Protein AF-A0A941P2V5-F1 (afdb_monomer)

Solvent-accessible surface area (backbone atoms only — not comparable to full-atom values): 13014 Å² total; per-residue (Å²): 127,56,71,66,60,20,50,53,47,37,50,53,50,51,51,52,55,46,49,52,50,48,47,62,68,45,54,86,71,61,86,73,78,60,46,98,87,42,24,61,78,59,68,39,83,94,70,78,41,72,53,67,77,70,83,77,58,67,70,58,53,50,52,56,51,50,50,52,54,49,52,57,50,46,44,49,37,31,53,70,50,35,78,42,46,32,74,67,62,56,48,76,69,55,52,49,51,52,52,49,51,56,48,46,64,70,45,44,66,58,51,58,54,54,73,72,46,57,59,76,58,43,74,69,33,68,67,54,46,55,53,49,52,51,53,37,57,79,73,42,18,89,52,19,32,88,81,31,65,22,27,77,93,79,69,31,64,45,74,74,68,91,74,50,97,75,47,78,51,64,65,42,44,49,46,43,69,76,74,49,82,85,88,80,83,78,85,55,52,89,80,48,37,72,70,41,49,53,13,34,52,23,25,57,28,52,74,74,70,44,90,58,52,68,70,39,18,61,62,15,70,80,112

Mean predicted aligned error: 7.89 Å

Sequence (223 aa):
MSNFWSMWVMVLIVFNLGISFFLFLWGPRAKVPVLADGTTGHVWAHGVLREGLRRLPTWWIVISFLMFVGAFGYLVLYPGFGNSPGRLGWTSHQELADDTAANDVRLNAAMQRFAQMPIETLAADREALAMGKVLFGDNCAACHGSAAHGNQLLGAPNLTDNDWLYGGDGQQILTTILDGRHGVMPAWGPAFGEPGVENLANYVLSLSGAPHDATKAIAGKAL

pLDDT: mean 94.27, std 3.41, range [83.75, 98.19]

Structure (mmCIF, N/CA/C/O backbone):
data_AF-A0A941P2V5-F1
#
_entry.id   AF-A0A941P2V5-F1
#
loop_
_atom_site.group_PDB
_atom_site.id
_atom_site.type_symbol
_atom_site.label_atom_id
_atom_site.label_alt_id
_atom_site.label_comp_id
_atom_site.label_asym_id
_atom_site.label_entity_id
_atom_site.label_seq_id
_atom_site.pdbx_PDB_ins_code
_atom_site.Cartn_x
_atom_site.Cartn_y
_atom_site.Cartn_z
_atom_site.occupancy
_atom_site.B_iso_or_equiv
_atom_site.auth_seq_id
_atom_site.auth_comp_id
_atom_site.auth_asym_id
_atom_site.auth_atom_id
_atom_site.pdbx_PDB_model_num
ATOM 1 N N . MET A 1 1 ? 4.126 17.677 -20.371 1.00 85.81 1 MET A N 1
ATOM 2 C CA . MET A 1 1 ? 5.377 18.413 -20.059 1.00 85.81 1 MET A CA 1
ATOM 3 C C . MET A 1 1 ? 5.630 19.459 -21.154 1.00 85.81 1 MET A C 1
ATOM 5 O O . MET A 1 1 ? 5.053 19.329 -22.226 1.00 85.81 1 MET A O 1
ATOM 9 N N . SER A 1 2 ? 6.394 20.532 -20.911 1.00 96.31 2 SER A N 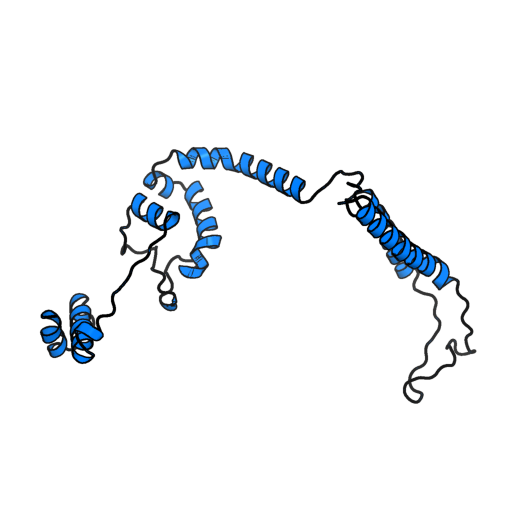1
ATOM 10 C CA . SER A 1 2 ? 6.626 21.558 -21.950 1.00 96.31 2 SER A CA 1
ATOM 11 C C . SER A 1 2 ? 7.525 21.038 -23.082 1.00 96.31 2 SER A C 1
ATOM 13 O O . SER A 1 2 ? 8.300 20.100 -22.886 1.00 96.31 2 SER A O 1
ATOM 15 N N . ASN A 1 3 ? 7.456 21.663 -24.263 1.00 95.81 3 ASN A N 1
ATOM 16 C CA . ASN A 1 3 ? 8.276 21.273 -25.419 1.00 95.81 3 ASN A CA 1
ATOM 17 C C . ASN A 1 3 ? 9.779 21.340 -25.119 1.00 95.81 3 ASN A C 1
ATOM 19 O O . ASN A 1 3 ? 10.523 20.452 -25.529 1.00 95.81 3 ASN A O 1
ATOM 23 N N . PHE A 1 4 ? 10.209 22.348 -24.354 1.00 97.06 4 PHE A N 1
ATOM 24 C CA . PHE A 1 4 ? 11.596 22.476 -23.910 1.00 97.06 4 PHE A CA 1
ATOM 25 C C . PHE A 1 4 ? 12.046 21.250 -23.107 1.00 97.06 4 PHE A C 1
ATOM 27 O O . PHE A 1 4 ? 13.022 20.599 -23.472 1.00 97.06 4 PHE A O 1
ATOM 34 N N . TRP A 1 5 ? 11.302 20.891 -22.058 1.00 97.25 5 TRP A N 1
ATOM 35 C CA . TRP A 1 5 ? 11.654 19.764 -21.192 1.00 97.25 5 TRP A CA 1
ATOM 36 C C . TRP A 1 5 ? 11.565 18.418 -21.920 1.00 97.25 5 TRP A C 1
ATOM 38 O O . TRP A 1 5 ? 12.406 17.550 -21.704 1.00 97.25 5 TRP A O 1
ATOM 48 N N . SER A 1 6 ? 10.615 18.269 -22.850 1.00 96.31 6 SER A N 1
ATOM 49 C CA . SER A 1 6 ? 10.545 17.094 -23.724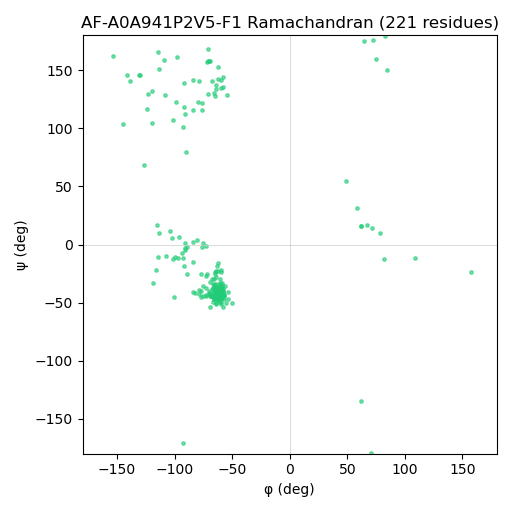 1.00 96.31 6 SER A CA 1
ATOM 50 C C . SER A 1 6 ? 11.803 16.940 -24.567 1.00 96.31 6 SER A C 1
ATOM 52 O O . SER A 1 6 ? 12.404 15.868 -24.586 1.00 96.31 6 SER A O 1
ATOM 54 N N . MET A 1 7 ? 12.210 18.008 -25.252 1.00 96.94 7 MET A N 1
ATOM 55 C CA . MET A 1 7 ? 13.398 17.996 -26.099 1.00 96.94 7 MET A CA 1
ATOM 56 C C . MET A 1 7 ? 14.665 17.760 -25.273 1.00 96.94 7 MET A C 1
ATOM 58 O O . MET A 1 7 ? 15.508 16.963 -25.672 1.00 96.94 7 MET A O 1
ATOM 62 N N . TRP A 1 8 ? 14.772 18.389 -24.101 1.00 97.31 8 TRP A N 1
ATOM 63 C CA . TRP A 1 8 ? 15.881 18.190 -23.168 1.00 97.31 8 TRP A CA 1
ATOM 64 C C . TRP A 1 8 ? 16.061 16.712 -22.791 1.00 97.31 8 TRP A C 1
ATOM 66 O O . TRP A 1 8 ? 17.150 16.162 -22.946 1.00 97.31 8 TRP A O 1
ATOM 76 N N . VAL A 1 9 ? 14.981 16.040 -22.377 1.00 96.81 9 VAL A N 1
ATOM 77 C CA . VAL A 1 9 ? 15.005 14.607 -22.036 1.00 96.81 9 VAL A CA 1
ATOM 78 C C . VAL A 1 9 ? 15.385 13.754 -23.247 1.00 96.81 9 VAL A C 1
ATOM 80 O O . VAL A 1 9 ? 16.243 12.879 -23.136 1.00 96.81 9 VAL A O 1
ATOM 83 N N . MET A 1 10 ? 14.796 14.029 -24.414 1.00 96.50 10 MET A N 1
ATOM 84 C CA . MET A 1 10 ? 15.111 13.305 -25.650 1.00 96.50 10 MET A CA 1
ATOM 85 C C . MET A 1 10 ? 16.599 13.414 -26.008 1.00 96.50 10 MET A C 1
ATOM 87 O O . MET A 1 10 ? 17.220 12.402 -26.331 1.00 96.50 10 MET A O 1
ATOM 91 N N . VAL A 1 11 ? 17.191 14.610 -25.903 1.00 97.50 11 VAL A N 1
ATOM 92 C CA . VAL A 1 11 ? 18.623 14.829 -26.165 1.00 97.50 11 VAL A CA 1
ATOM 93 C C . VAL A 1 11 ? 19.489 14.029 -25.197 1.00 97.50 11 VAL A C 1
ATOM 95 O O . VAL A 1 11 ? 20.412 13.353 -25.645 1.00 97.50 11 VAL A O 1
ATOM 98 N N . LEU A 1 12 ? 19.187 14.053 -23.895 1.00 97.12 12 LEU A N 1
ATOM 99 C CA . LEU A 1 12 ? 19.959 13.299 -22.903 1.00 97.12 12 LEU A CA 1
ATOM 100 C C . LEU A 1 12 ? 19.900 11.788 -23.151 1.00 97.12 12 LEU A C 1
ATOM 102 O O . LEU A 1 12 ? 20.931 11.119 -23.073 1.00 97.12 12 LEU A O 1
ATOM 106 N N . ILE A 1 13 ? 18.723 11.259 -23.499 1.00 96.25 13 ILE A N 1
ATOM 107 C CA . ILE A 1 13 ? 18.550 9.839 -23.823 1.00 96.25 13 ILE A CA 1
ATOM 108 C C . ILE A 1 13 ? 19.350 9.474 -25.073 1.00 96.25 13 ILE A C 1
ATOM 110 O O . ILE A 1 13 ? 20.121 8.518 -25.034 1.00 96.25 13 ILE A O 1
ATOM 114 N N . VAL A 1 14 ? 19.212 10.232 -26.168 1.00 95.69 14 VAL A N 1
ATOM 115 C CA . VAL A 1 14 ? 19.944 9.957 -27.417 1.00 95.69 14 VAL A CA 1
ATOM 116 C C . VAL A 1 14 ? 21.448 10.059 -27.200 1.00 95.69 14 VAL A C 1
ATOM 118 O O . VAL A 1 14 ? 22.187 9.199 -27.669 1.00 95.69 14 VAL A O 1
ATOM 121 N N . PHE A 1 15 ? 21.910 11.078 -26.476 1.00 96.94 15 PHE A N 1
ATOM 122 C CA . PHE A 1 15 ? 23.328 11.269 -26.200 1.00 96.94 15 PHE A CA 1
ATOM 123 C C . PHE A 1 15 ? 23.893 10.120 -25.362 1.00 96.94 15 PHE A C 1
ATOM 125 O O . PHE A 1 15 ? 24.884 9.509 -25.753 1.00 96.94 15 PHE A O 1
ATOM 132 N N . ASN A 1 16 ? 23.251 9.780 -24.242 1.00 96.81 16 ASN A N 1
ATOM 133 C CA . ASN A 1 16 ? 23.749 8.743 -23.344 1.00 96.81 16 ASN A CA 1
ATOM 134 C C . ASN A 1 16 ? 23.646 7.348 -23.974 1.00 96.81 16 ASN A C 1
ATOM 136 O O . ASN A 1 16 ? 24.656 6.664 -24.119 1.00 96.81 16 ASN A O 1
ATOM 140 N N . LEU A 1 17 ? 22.453 6.960 -24.431 1.00 95.69 17 LEU A N 1
ATOM 141 C CA . LEU A 1 17 ? 22.221 5.647 -25.028 1.00 95.69 17 LEU A CA 1
ATOM 142 C C . LEU A 1 17 ? 22.995 5.487 -26.341 1.00 95.69 17 LEU A C 1
ATOM 144 O O . LEU A 1 17 ? 23.540 4.418 -26.609 1.00 95.69 17 LEU A O 1
ATOM 148 N N . GLY A 1 18 ? 23.093 6.557 -27.132 1.00 95.44 18 GLY A N 1
ATOM 149 C CA . GLY A 1 18 ? 23.863 6.591 -28.370 1.00 95.44 18 GLY A CA 1
ATOM 150 C C . GLY A 1 18 ? 25.362 6.434 -28.134 1.00 95.44 18 GLY A C 1
ATOM 151 O O . GLY A 1 18 ? 25.982 5.602 -28.792 1.00 95.44 18 GLY A O 1
ATOM 152 N N . ILE A 1 19 ? 25.948 7.160 -27.172 1.00 96.12 19 ILE A N 1
ATOM 153 C CA . ILE A 1 19 ? 27.368 7.001 -26.819 1.00 96.12 19 ILE A CA 1
ATOM 154 C C . ILE A 1 19 ? 27.629 5.612 -26.247 1.00 96.12 19 ILE A C 1
ATOM 156 O O . ILE A 1 19 ? 28.577 4.961 -26.673 1.00 96.12 19 ILE A O 1
ATOM 160 N N . SER A 1 20 ? 26.797 5.121 -25.330 1.00 96.44 20 SER A N 1
ATOM 161 C CA . SER A 1 20 ? 26.962 3.781 -24.762 1.00 96.44 20 SER A CA 1
ATOM 162 C C . SER A 1 20 ? 26.871 2.694 -25.832 1.00 96.44 20 SER A C 1
ATOM 164 O O . SER A 1 20 ? 27.702 1.787 -25.849 1.00 96.44 20 SER A O 1
ATOM 166 N N . PHE A 1 21 ? 25.919 2.799 -26.762 1.00 96.69 21 PHE A N 1
ATOM 167 C CA . PHE A 1 21 ? 25.797 1.860 -27.874 1.00 96.69 21 PHE A CA 1
ATOM 168 C C . PHE A 1 21 ? 26.982 1.970 -28.843 1.00 96.69 21 PHE A C 1
ATOM 170 O O . PHE A 1 21 ? 27.542 0.956 -29.257 1.00 96.69 21 PHE A O 1
ATOM 177 N N . PHE A 1 22 ? 27.432 3.189 -29.148 1.00 95.88 22 PHE A N 1
ATOM 178 C CA . PHE A 1 22 ? 28.627 3.423 -29.953 1.00 95.88 22 PHE A CA 1
ATOM 179 C C . PHE A 1 22 ? 29.878 2.809 -29.311 1.00 95.88 22 PHE A C 1
ATOM 181 O O . PHE A 1 22 ? 30.600 2.066 -29.974 1.00 95.88 22 PHE A O 1
ATOM 188 N N . LEU A 1 23 ? 30.115 3.057 -28.020 1.00 94.88 23 LEU A N 1
ATOM 189 C CA . LEU A 1 23 ? 31.235 2.488 -27.268 1.00 94.88 23 LEU A CA 1
ATOM 190 C C . LEU A 1 23 ? 31.139 0.965 -27.181 1.00 94.88 23 LEU A C 1
ATOM 192 O O . LEU A 1 23 ? 32.159 0.292 -27.285 1.00 94.88 23 LEU A O 1
ATOM 196 N N . PHE A 1 24 ? 29.936 0.408 -27.054 1.00 95.56 24 PHE A N 1
ATOM 197 C CA . PHE A 1 24 ? 29.721 -1.036 -27.097 1.00 95.56 24 PHE A CA 1
ATOM 198 C C . PHE A 1 24 ? 30.099 -1.637 -28.461 1.00 95.56 24 PHE A C 1
ATOM 200 O O . PHE A 1 24 ? 30.739 -2.686 -28.517 1.00 95.56 24 PHE A O 1
ATOM 207 N N . LEU A 1 25 ? 29.767 -0.967 -29.569 1.00 94.19 25 LEU A N 1
ATOM 208 C CA . LEU A 1 25 ? 30.159 -1.412 -30.910 1.00 94.19 25 LEU A CA 1
ATOM 209 C C . LEU A 1 25 ? 31.658 -1.203 -31.180 1.00 94.19 25 LEU A C 1
ATOM 211 O O . LEU A 1 25 ? 32.292 -2.032 -31.840 1.00 94.19 25 LEU A O 1
ATOM 215 N N . TRP A 1 26 ? 32.237 -0.108 -30.692 1.00 94.31 26 TRP A N 1
ATOM 216 C CA . TRP A 1 26 ? 33.637 0.241 -30.924 1.00 94.31 26 TRP A CA 1
ATOM 217 C C . TRP A 1 26 ? 34.599 -0.540 -30.026 1.00 94.31 26 TRP A C 1
ATOM 219 O O . TRP A 1 26 ? 35.631 -1.013 -30.496 1.00 94.31 26 TRP A O 1
ATOM 229 N N . GLY A 1 27 ? 34.273 -0.696 -28.743 1.00 90.50 27 GLY A N 1
ATOM 230 C CA . GLY A 1 27 ? 35.143 -1.249 -27.702 1.00 90.50 27 GLY A CA 1
ATOM 231 C C . GLY A 1 27 ? 35.799 -2.580 -28.082 1.00 90.50 27 GLY A C 1
ATOM 232 O O . GLY A 1 27 ? 37.025 -2.663 -28.051 1.00 90.50 27 GLY A O 1
ATOM 233 N N . PRO A 1 28 ? 35.046 -3.592 -28.555 1.00 88.25 28 PRO A N 1
ATOM 234 C CA . PRO A 1 28 ? 35.613 -4.871 -28.991 1.00 88.25 28 PRO A CA 1
ATOM 235 C C . PRO A 1 28 ? 36.577 -4.782 -30.187 1.00 88.25 28 PRO A C 1
ATOM 237 O O . PRO A 1 28 ? 37.289 -5.743 -30.472 1.00 88.25 28 PRO A O 1
ATOM 240 N N . ARG A 1 29 ? 36.581 -3.660 -30.919 1.00 87.81 29 ARG A N 1
ATOM 241 C CA . ARG A 1 29 ? 37.447 -3.403 -32.081 1.00 87.81 29 ARG A CA 1
ATOM 242 C C . ARG A 1 29 ? 38.692 -2.589 -31.725 1.00 87.81 29 ARG A C 1
ATOM 244 O O . ARG A 1 29 ? 39.595 -2.484 -32.557 1.00 87.81 29 ARG A O 1
ATOM 251 N N . ALA A 1 30 ? 38.753 -2.014 -30.524 1.00 87.88 30 ALA A N 1
ATOM 252 C CA . ALA A 1 30 ? 39.903 -1.246 -30.074 1.00 87.88 30 ALA A CA 1
ATOM 253 C C . ALA A 1 30 ? 41.130 -2.159 -29.921 1.00 87.88 30 ALA A C 1
ATOM 255 O O . ALA A 1 30 ? 41.070 -3.222 -29.302 1.00 87.88 30 ALA A O 1
ATOM 256 N N . LYS A 1 31 ? 42.258 -1.744 -30.503 1.00 85.19 31 LYS A N 1
ATOM 257 C CA . LYS A 1 31 ? 43.531 -2.463 -30.395 1.00 85.19 31 LYS A CA 1
ATOM 258 C C . LYS A 1 31 ? 44.309 -1.908 -29.210 1.00 85.19 31 LYS A C 1
ATOM 260 O O . LYS A 1 31 ? 44.676 -0.737 -29.222 1.00 85.19 31 LYS A O 1
ATOM 265 N N . VAL A 1 32 ? 44.578 -2.754 -28.222 1.00 85.38 32 VAL A N 1
ATOM 266 C CA . VAL A 1 32 ? 45.401 -2.410 -27.058 1.00 85.38 32 VAL A CA 1
ATOM 267 C C . VAL A 1 32 ? 46.740 -3.148 -27.181 1.00 85.38 32 VAL A C 1
ATOM 269 O O . VAL A 1 32 ? 46.728 -4.355 -27.438 1.00 85.38 32 VAL A O 1
ATOM 272 N N . PRO A 1 33 ? 47.889 -2.458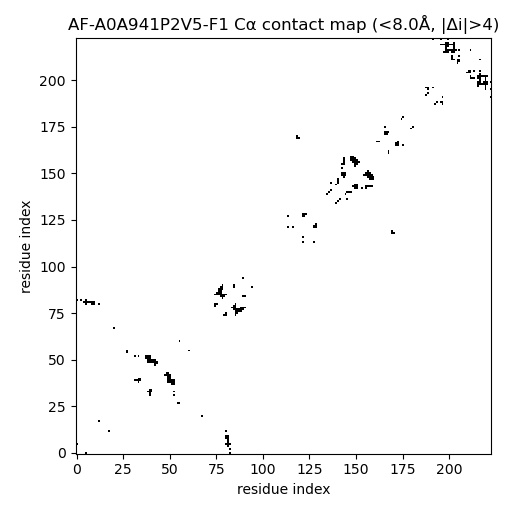 -27.056 1.00 87.31 33 PRO A N 1
ATOM 273 C CA . PRO A 1 33 ? 49.199 -3.103 -27.040 1.00 87.31 33 PRO A CA 1
ATOM 274 C C . PRO A 1 33 ? 49.309 -4.105 -25.884 1.00 87.31 33 PRO A C 1
ATOM 276 O O . PRO A 1 33 ? 48.927 -3.796 -24.757 1.00 87.31 33 PRO A O 1
ATOM 279 N N . VAL A 1 34 ? 49.843 -5.296 -26.160 1.00 88.75 34 VAL A N 1
ATOM 280 C CA . VAL A 1 34 ? 50.050 -6.359 -25.165 1.00 88.75 34 VAL A CA 1
ATOM 281 C C . VAL A 1 34 ? 51.472 -6.893 -25.239 1.00 88.75 34 VAL A C 1
ATOM 283 O O . VAL A 1 34 ? 52.064 -6.962 -26.318 1.00 88.75 34 VAL A O 1
ATOM 286 N N . LEU A 1 35 ? 52.014 -7.278 -24.088 1.00 87.12 35 LEU A N 1
ATOM 287 C CA . LEU A 1 35 ? 53.273 -8.006 -23.987 1.00 87.12 35 LEU A CA 1
ATOM 288 C C . LEU A 1 35 ? 53.110 -9.452 -24.483 1.00 87.12 35 LEU A C 1
ATOM 290 O O . LEU A 1 35 ? 51.998 -9.953 -24.660 1.00 87.12 35 LEU A O 1
ATOM 294 N N . ALA A 1 36 ? 54.233 -10.151 -24.668 1.00 84.94 36 ALA A N 1
ATOM 295 C CA . ALA A 1 36 ? 54.251 -11.550 -25.108 1.00 84.94 36 ALA A CA 1
ATOM 296 C C . ALA A 1 36 ? 53.512 -12.510 -24.149 1.00 84.94 36 ALA A C 1
ATOM 298 O O . ALA A 1 36 ? 53.068 -13.572 -24.575 1.00 84.94 36 ALA A O 1
ATOM 299 N N . ASP A 1 37 ? 53.347 -12.127 -22.877 1.00 85.44 37 ASP A N 1
ATOM 300 C CA . ASP A 1 37 ? 52.580 -12.871 -21.869 1.00 85.44 37 ASP A CA 1
ATOM 301 C C . ASP A 1 37 ? 51.062 -12.581 -21.907 1.00 85.44 37 ASP A C 1
ATOM 303 O O . ASP A 1 37 ? 50.306 -13.118 -21.097 1.00 85.44 37 ASP A O 1
ATOM 307 N N . GLY A 1 38 ? 50.599 -11.747 -22.847 1.00 83.94 38 GLY A N 1
ATOM 308 C CA . GLY A 1 38 ? 49.190 -11.382 -23.013 1.00 83.94 38 GLY A CA 1
ATOM 309 C C . GLY A 1 38 ? 48.680 -10.330 -22.022 1.00 83.94 38 GLY A C 1
ATOM 310 O O . GLY A 1 38 ? 47.469 -10.091 -21.960 1.00 83.94 38 GLY A O 1
ATOM 311 N N . THR A 1 39 ? 49.572 -9.704 -21.248 1.00 89.88 39 THR A N 1
ATOM 312 C CA . THR A 1 39 ? 49.232 -8.628 -20.307 1.00 89.88 39 THR A CA 1
ATOM 313 C C . THR A 1 39 ? 49.493 -7.241 -20.890 1.00 89.88 39 THR A C 1
ATOM 315 O O . THR A 1 39 ? 50.236 -7.078 -21.858 1.00 89.88 39 THR A O 1
ATOM 318 N N . THR A 1 40 ? 48.884 -6.216 -20.293 1.00 87.06 40 THR A N 1
ATOM 319 C CA . THR A 1 40 ? 49.052 -4.805 -20.693 1.00 87.06 40 THR A CA 1
ATOM 320 C C . THR A 1 40 ? 50.381 -4.187 -20.232 1.00 87.06 40 THR A C 1
ATOM 322 O O . THR A 1 40 ? 50.660 -3.032 -20.537 1.00 87.06 40 THR A O 1
ATOM 325 N N . GLY A 1 41 ? 51.216 -4.935 -19.498 1.00 84.94 41 GLY A N 1
ATOM 326 C CA . GLY A 1 41 ? 52.538 -4.506 -19.024 1.00 84.94 41 GLY A CA 1
ATOM 327 C C . GLY A 1 41 ? 52.550 -3.654 -17.754 1.00 84.94 41 GLY A C 1
ATOM 328 O O . GLY A 1 41 ? 53.602 -3.512 -17.132 1.00 84.94 41 GLY A O 1
ATOM 329 N N . HIS A 1 42 ? 51.397 -3.152 -17.312 1.00 88.00 42 HIS A N 1
ATOM 330 C CA . HIS A 1 42 ? 51.267 -2.522 -16.003 1.00 88.00 42 HIS A CA 1
ATOM 331 C C . HIS A 1 42 ? 51.158 -3.568 -14.896 1.00 88.00 42 HIS A C 1
ATOM 333 O O . HIS A 1 42 ? 50.489 -4.596 -15.042 1.00 88.00 42 HIS A O 1
ATOM 339 N N . VAL A 1 43 ? 51.807 -3.281 -13.769 1.00 90.56 43 VAL A N 1
ATOM 340 C CA . VAL A 1 43 ? 51.768 -4.131 -12.584 1.00 90.56 43 VAL A CA 1
ATOM 341 C C . VAL A 1 43 ? 51.270 -3.311 -11.406 1.00 90.56 43 VAL A C 1
ATOM 343 O O . VAL A 1 43 ? 51.768 -2.219 -11.137 1.00 90.56 43 VAL A O 1
ATOM 346 N N . TRP A 1 44 ? 50.278 -3.849 -10.712 1.00 89.50 44 TRP A N 1
ATOM 347 C CA . TRP A 1 44 ? 49.577 -3.187 -9.619 1.00 89.50 44 TRP A CA 1
ATOM 348 C C . TRP A 1 44 ? 49.838 -3.923 -8.301 1.00 89.50 44 TRP A C 1
ATOM 350 O O . TRP A 1 44 ? 50.334 -5.053 -8.295 1.00 89.50 44 TRP A O 1
ATOM 360 N N . ALA A 1 45 ? 49.513 -3.277 -7.175 1.00 87.88 45 ALA A N 1
ATOM 361 C CA . ALA A 1 45 ? 49.606 -3.864 -5.834 1.00 87.88 45 ALA A CA 1
ATOM 362 C C . ALA A 1 45 ? 50.966 -4.545 -5.551 1.00 87.88 45 ALA A C 1
ATOM 364 O O . ALA A 1 45 ? 51.031 -5.718 -5.199 1.00 87.88 45 ALA A O 1
ATOM 365 N N . HIS A 1 46 ? 52.067 -3.804 -5.721 1.00 88.56 46 HIS A N 1
ATOM 366 C CA . HIS A 1 46 ? 53.433 -4.273 -5.427 1.00 88.56 46 HIS A CA 1
ATOM 367 C C . HIS A 1 46 ? 53.873 -5.531 -6.191 1.00 88.56 46 HIS A C 1
ATOM 369 O O . HIS A 1 46 ? 54.666 -6.318 -5.683 1.00 88.56 46 HIS A O 1
ATOM 375 N N . GLY A 1 47 ? 53.385 -5.740 -7.414 1.00 83.75 47 GLY A N 1
ATOM 376 C CA . GLY A 1 47 ? 53.868 -6.841 -8.250 1.00 83.75 47 GLY A CA 1
ATOM 377 C C . GLY A 1 47 ? 52.884 -7.994 -8.434 1.00 83.75 47 GLY A C 1
ATOM 378 O O . GLY A 1 47 ? 53.123 -8.849 -9.284 1.00 83.75 47 GLY A O 1
ATOM 379 N N . VAL A 1 48 ? 51.800 -8.034 -7.652 1.00 86.44 48 VAL A N 1
ATOM 380 C CA . VAL A 1 48 ? 50.946 -9.232 -7.527 1.00 86.44 48 VAL A CA 1
ATOM 381 C C . VAL A 1 48 ? 49.776 -9.272 -8.510 1.00 86.44 48 VAL A C 1
ATOM 383 O O . VAL A 1 48 ? 49.233 -10.344 -8.759 1.00 86.44 48 VAL A O 1
ATOM 386 N N . LEU A 1 49 ? 49.394 -8.132 -9.092 1.00 90.31 49 LEU A N 1
ATOM 387 C CA . LEU A 1 49 ? 48.280 -8.044 -10.037 1.00 90.31 49 LEU A CA 1
ATOM 388 C C . LEU A 1 49 ? 48.749 -7.535 -11.398 1.00 90.31 49 LEU A C 1
ATOM 390 O O . LEU A 1 49 ? 49.429 -6.513 -11.497 1.00 90.31 49 LEU A O 1
ATOM 394 N N . ARG A 1 50 ? 48.327 -8.234 -12.451 1.00 89.25 50 ARG A N 1
ATOM 395 C CA . ARG A 1 50 ? 48.495 -7.848 -13.856 1.00 89.25 50 ARG A CA 1
ATOM 396 C C . ARG A 1 50 ? 47.158 -7.972 -14.566 1.00 89.25 50 ARG A C 1
ATOM 398 O O . ARG A 1 50 ? 46.379 -8.873 -14.261 1.00 89.25 50 ARG A O 1
ATOM 405 N N . GLU A 1 51 ? 46.914 -7.095 -15.528 1.00 90.00 51 GLU A N 1
ATOM 406 C CA . GLU A 1 51 ? 45.694 -7.129 -16.329 1.00 90.00 51 GLU A CA 1
ATOM 407 C C . GLU A 1 51 ? 45.962 -7.810 -17.673 1.00 90.00 51 GLU A C 1
ATOM 409 O O . GLU A 1 51 ? 46.851 -7.413 -18.431 1.00 90.00 51 GLU A O 1
ATOM 414 N N . GLY A 1 52 ? 45.210 -8.876 -17.947 1.00 88.69 52 GLY A N 1
ATOM 415 C CA . GLY A 1 52 ? 45.269 -9.605 -19.209 1.00 88.69 52 GLY A CA 1
ATOM 416 C C . GLY A 1 52 ? 44.250 -9.070 -20.206 1.00 88.69 52 GLY A C 1
ATOM 417 O O . GLY A 1 52 ? 43.094 -8.847 -19.850 1.00 88.69 52 GLY A O 1
ATOM 418 N N . LEU A 1 53 ? 44.640 -8.943 -21.474 1.00 86.88 53 LEU A N 1
ATOM 419 C CA . LEU A 1 53 ? 43.710 -8.559 -22.533 1.00 86.88 53 LEU A CA 1
ATOM 420 C C . LEU A 1 53 ? 43.119 -9.812 -23.185 1.00 86.88 53 LEU A C 1
ATOM 422 O O . LEU A 1 53 ? 43.746 -10.460 -24.025 1.00 86.88 53 LEU A O 1
ATOM 426 N N . ARG A 1 54 ? 41.888 -10.161 -22.808 1.00 85.75 54 ARG A N 1
ATOM 427 C CA . ARG A 1 54 ? 41.138 -11.265 -23.424 1.00 85.75 54 ARG A CA 1
ATOM 428 C C . ARG A 1 54 ? 39.924 -10.740 -24.172 1.00 85.75 54 ARG A C 1
ATOM 430 O O . ARG A 1 54 ? 39.340 -9.724 -23.810 1.00 85.75 54 ARG A O 1
ATOM 437 N N . ARG A 1 55 ? 39.526 -11.462 -25.223 1.00 86.88 55 ARG A N 1
ATOM 438 C CA . ARG A 1 55 ? 38.262 -11.181 -25.910 1.00 86.88 55 ARG A CA 1
ATOM 439 C C . ARG A 1 55 ? 37.106 -11.437 -24.950 1.00 86.88 55 ARG A C 1
ATOM 441 O O . ARG A 1 55 ? 37.102 -12.444 -24.243 1.00 86.88 55 ARG A O 1
ATOM 448 N N . LEU A 1 56 ? 36.131 -10.535 -24.966 1.00 90.69 56 LEU A N 1
ATOM 449 C CA . LEU A 1 56 ? 34.894 -10.706 -24.215 1.00 90.69 56 LEU A CA 1
ATOM 450 C C . LEU A 1 56 ? 34.178 -11.986 -24.678 1.00 90.69 56 LEU A C 1
ATOM 452 O O . LEU A 1 56 ? 34.173 -12.276 -25.881 1.00 90.69 56 LEU A O 1
ATOM 456 N N . PRO A 1 57 ? 33.561 -12.746 -23.759 1.00 95.25 57 PRO A N 1
ATOM 457 C CA . PRO A 1 57 ? 32.774 -13.910 -24.133 1.00 95.25 57 PRO A CA 1
ATOM 458 C C . PRO A 1 57 ? 31.645 -13.537 -25.102 1.00 95.25 57 PRO A C 1
ATOM 460 O O . PRO A 1 57 ? 30.919 -12.568 -24.879 1.00 95.25 57 PRO A O 1
ATOM 463 N N . THR A 1 58 ? 31.455 -14.326 -26.161 1.00 93.56 58 THR A N 1
ATOM 464 C CA . THR A 1 58 ? 30.438 -14.044 -27.189 1.00 93.56 58 THR A CA 1
ATOM 465 C C . THR A 1 58 ? 29.029 -13.970 -26.608 1.00 93.56 58 THR A C 1
ATOM 467 O O . THR A 1 58 ? 28.263 -13.091 -26.990 1.00 93.56 58 THR A O 1
ATOM 470 N N . TRP A 1 59 ? 28.697 -14.837 -25.646 1.00 96.56 59 TRP A N 1
ATOM 471 C CA . TRP A 1 59 ? 27.395 -14.817 -24.974 1.00 96.56 59 TRP A CA 1
ATOM 472 C C . TRP A 1 59 ? 27.135 -13.483 -24.260 1.00 96.56 59 TRP A C 1
ATOM 474 O O . TRP A 1 59 ? 26.020 -12.973 -24.312 1.00 96.56 59 TRP A O 1
ATOM 484 N N . TRP A 1 60 ? 28.169 -12.886 -23.655 1.00 95.81 60 TRP A N 1
ATOM 485 C CA . TRP A 1 60 ? 28.061 -11.610 -22.952 1.00 95.81 60 TRP A CA 1
ATOM 486 C C . TRP A 1 60 ? 27.762 -10.481 -23.940 1.00 95.81 60 TRP A C 1
ATOM 488 O O . TRP A 1 60 ? 26.822 -9.722 -23.737 1.00 95.81 60 TRP A O 1
ATOM 498 N N . ILE A 1 61 ? 28.477 -10.441 -25.072 1.00 94.94 61 ILE A N 1
ATOM 499 C CA . ILE A 1 61 ? 28.230 -9.465 -26.147 1.00 94.94 61 ILE A CA 1
ATOM 500 C C . ILE A 1 61 ? 26.803 -9.608 -26.692 1.00 94.94 61 ILE A C 1
ATOM 502 O O . ILE A 1 61 ? 26.115 -8.608 -26.883 1.00 94.94 61 ILE A O 1
ATOM 506 N N . VAL A 1 62 ? 26.342 -10.837 -26.935 1.00 96.19 62 VAL A N 1
ATOM 507 C CA . VAL A 1 62 ? 24.991 -11.084 -27.458 1.00 96.19 62 VAL A CA 1
ATOM 508 C C . VAL A 1 62 ? 23.926 -10.587 -26.480 1.00 96.19 62 VAL A C 1
ATOM 510 O O . VAL A 1 62 ? 23.032 -9.856 -26.897 1.00 96.19 62 VAL A O 1
ATOM 513 N N . ILE A 1 63 ? 24.034 -10.917 -25.189 1.00 97.62 63 ILE A N 1
ATOM 514 C CA . ILE A 1 63 ? 23.075 -10.448 -24.178 1.00 97.62 63 ILE A CA 1
ATOM 515 C C . ILE A 1 63 ? 23.100 -8.921 -24.077 1.00 97.62 63 ILE A C 1
ATOM 517 O O . ILE A 1 63 ? 22.043 -8.297 -24.135 1.00 97.62 63 ILE A O 1
ATOM 521 N N . SER A 1 64 ? 24.282 -8.301 -23.997 1.00 96.25 64 SER A N 1
ATOM 522 C CA . SER A 1 64 ? 24.400 -6.840 -23.954 1.00 96.25 64 SER A CA 1
ATOM 523 C C . SER A 1 64 ? 23.771 -6.175 -25.180 1.00 96.25 64 SER A C 1
ATOM 525 O O . SER A 1 64 ? 23.052 -5.189 -25.040 1.00 96.25 64 SER A O 1
ATOM 527 N N . PHE A 1 65 ? 23.969 -6.730 -26.379 1.00 96.88 65 PHE A N 1
ATOM 528 C CA . PHE A 1 65 ? 23.329 -6.227 -27.594 1.00 96.88 65 PHE A CA 1
ATOM 529 C C . PHE A 1 65 ? 21.800 -6.351 -27.535 1.00 96.88 65 PHE A C 1
ATOM 531 O O . PHE A 1 65 ? 21.094 -5.394 -27.852 1.00 96.88 65 PHE A O 1
ATOM 538 N N . LEU A 1 66 ? 21.279 -7.495 -27.085 1.00 98.06 66 LEU A N 1
ATOM 539 C CA . LEU A 1 66 ? 19.838 -7.695 -26.916 1.00 98.06 66 LEU A CA 1
ATOM 540 C C . LEU A 1 66 ? 19.234 -6.727 -25.891 1.00 98.06 66 LEU A C 1
ATOM 542 O O . LEU A 1 66 ? 18.115 -6.267 -26.096 1.00 98.06 66 LEU A O 1
ATOM 546 N N . MET A 1 67 ? 19.969 -6.353 -24.839 1.00 97.75 67 MET A N 1
ATOM 547 C CA . MET A 1 67 ? 19.520 -5.324 -23.895 1.00 97.75 67 MET A CA 1
ATOM 548 C C . MET A 1 67 ? 19.371 -3.953 -24.563 1.00 97.75 67 MET A C 1
ATOM 550 O O . MET A 1 67 ? 18.385 -3.268 -24.303 1.00 97.75 67 MET A O 1
ATOM 554 N N . PHE A 1 68 ? 20.285 -3.560 -25.459 1.00 97.56 68 PHE A N 1
ATOM 555 C CA . PHE A 1 68 ? 20.121 -2.330 -26.244 1.00 97.56 68 PHE A CA 1
ATOM 556 C C . PHE A 1 68 ? 18.888 -2.403 -27.146 1.00 97.56 68 PHE A C 1
ATOM 558 O O . PHE A 1 68 ? 18.088 -1.470 -27.155 1.00 97.56 68 PHE A O 1
ATOM 565 N N . VAL A 1 69 ? 18.696 -3.517 -27.862 1.00 97.62 69 VAL A N 1
ATOM 566 C CA . VAL A 1 69 ? 17.495 -3.736 -28.688 1.00 97.62 69 VAL A CA 1
ATOM 567 C C . VAL A 1 69 ? 16.227 -3.625 -27.838 1.00 97.62 69 VAL A C 1
ATOM 569 O O . VAL A 1 69 ? 15.287 -2.937 -28.233 1.00 97.62 69 VAL A O 1
ATOM 572 N N . GLY A 1 70 ? 16.224 -4.236 -26.651 1.00 97.75 70 GLY A N 1
ATOM 573 C CA . GLY A 1 70 ? 15.138 -4.135 -25.680 1.00 97.75 70 GLY A CA 1
ATOM 574 C C . GLY A 1 70 ? 14.891 -2.699 -25.221 1.00 97.75 70 GLY A C 1
ATOM 575 O O . GLY A 1 70 ? 13.751 -2.255 -25.243 1.00 97.75 70 GLY A O 1
ATOM 576 N N . ALA A 1 71 ? 15.937 -1.944 -24.878 1.00 96.75 71 ALA A N 1
ATOM 577 C CA . ALA A 1 71 ? 15.823 -0.553 -24.442 1.00 96.75 71 ALA A CA 1
ATOM 578 C C . ALA A 1 71 ? 15.257 0.362 -25.542 1.00 96.75 71 ALA A C 1
ATOM 580 O O . ALA A 1 71 ? 14.325 1.129 -25.291 1.00 96.75 71 ALA A O 1
ATOM 581 N N . PHE A 1 72 ? 15.768 0.254 -26.774 1.00 95.88 72 PHE A N 1
ATOM 582 C CA . PHE A 1 72 ? 15.231 1.001 -27.915 1.00 95.88 72 PHE A CA 1
ATOM 583 C C . PHE A 1 72 ? 13.780 0.610 -28.201 1.00 95.88 72 PHE A C 1
ATOM 585 O O . PHE A 1 72 ? 12.935 1.483 -28.386 1.00 95.88 72 PHE A O 1
ATOM 592 N N . GLY A 1 73 ? 13.478 -0.691 -28.197 1.00 96.69 73 GLY A N 1
ATOM 593 C CA . GLY A 1 73 ? 12.117 -1.194 -28.362 1.00 96.69 73 GLY A CA 1
ATOM 594 C C . GLY A 1 73 ? 11.173 -0.659 -27.287 1.00 96.69 73 GLY A C 1
ATOM 595 O O . GLY A 1 73 ? 10.088 -0.182 -27.608 1.00 96.69 73 GLY A O 1
ATOM 596 N N . TYR A 1 74 ? 11.607 -0.649 -26.027 1.00 97.19 74 TYR A N 1
ATOM 597 C CA . TYR A 1 74 ? 10.820 -0.154 -24.903 1.00 97.19 74 TYR A CA 1
ATOM 598 C C . TYR A 1 74 ? 10.486 1.334 -25.052 1.00 97.19 74 TYR A C 1
ATOM 600 O O . TYR A 1 74 ? 9.320 1.696 -24.947 1.00 97.19 74 TYR A O 1
ATOM 608 N N . LEU A 1 75 ? 11.462 2.185 -25.394 1.00 95.94 75 LEU A N 1
ATOM 609 C CA . LEU A 1 75 ? 11.239 3.624 -25.622 1.00 95.94 75 LEU A CA 1
ATOM 610 C C . LEU A 1 75 ? 10.343 3.929 -26.833 1.00 95.94 75 LEU A C 1
ATOM 612 O O . LEU A 1 75 ? 9.753 5.005 -26.911 1.00 95.94 75 LEU A O 1
ATOM 616 N N . VAL A 1 76 ? 10.259 3.008 -27.797 1.00 96.19 76 VAL A N 1
ATOM 617 C CA . VAL A 1 76 ? 9.331 3.114 -28.931 1.00 96.19 76 VAL A CA 1
ATOM 618 C C . VAL A 1 76 ? 7.913 2.712 -28.522 1.00 96.19 76 VAL A C 1
ATOM 620 O O . VAL A 1 76 ? 6.944 3.316 -28.983 1.00 96.19 76 VAL A O 1
ATOM 623 N N . LEU A 1 77 ? 7.773 1.676 -27.696 1.00 97.56 77 LEU A N 1
ATOM 624 C CA . LEU A 1 77 ? 6.478 1.112 -27.321 1.00 97.56 77 LEU A CA 1
ATOM 625 C C . LEU A 1 77 ? 5.797 1.890 -26.189 1.00 97.56 77 LEU A C 1
ATOM 627 O O . LEU A 1 77 ? 4.597 2.146 -26.286 1.00 97.56 77 LEU A O 1
ATOM 631 N N . TYR A 1 78 ? 6.559 2.297 -25.178 1.00 97.44 78 TYR A N 1
ATOM 632 C CA . TYR A 1 78 ? 6.086 2.926 -23.946 1.00 97.44 78 TYR A CA 1
ATOM 633 C C . TYR A 1 78 ? 6.457 4.414 -23.873 1.00 97.44 78 TYR A C 1
ATOM 635 O O . TYR A 1 78 ? 7.407 4.853 -24.532 1.00 97.44 78 TYR A O 1
ATOM 643 N N . PRO A 1 79 ? 5.743 5.210 -23.056 1.00 96.19 79 PRO A N 1
ATOM 644 C CA . PRO A 1 79 ? 6.158 6.571 -22.751 1.00 96.19 79 PRO A CA 1
ATOM 645 C C . PRO A 1 79 ? 7.509 6.578 -22.026 1.00 96.19 79 PRO A C 1
ATOM 647 O O . PRO A 1 79 ? 7.801 5.730 -21.185 1.00 96.19 79 PRO A O 1
ATOM 650 N N . GLY A 1 80 ? 8.346 7.561 -22.349 1.00 92.50 80 GLY A N 1
ATOM 651 C CA . GLY A 1 80 ? 9.691 7.693 -21.775 1.00 92.50 80 GLY A CA 1
ATOM 652 C C . GLY A 1 80 ? 10.639 8.506 -22.650 1.00 92.50 80 GLY A C 1
ATOM 653 O O . GLY A 1 80 ? 11.576 9.127 -22.153 1.00 92.50 80 GLY A O 1
ATOM 654 N N . PHE A 1 81 ? 10.359 8.584 -23.953 1.00 95.06 81 PHE A N 1
ATOM 655 C CA . PHE A 1 81 ? 11.085 9.451 -24.873 1.00 95.06 81 PHE A CA 1
ATOM 656 C C . PHE A 1 81 ? 10.425 10.836 -24.968 1.00 95.06 81 PHE A C 1
ATOM 658 O O . PHE A 1 81 ? 9.661 11.132 -25.889 1.00 95.06 81 PHE A O 1
ATOM 665 N N . GLY A 1 82 ? 10.692 11.681 -23.970 1.00 94.25 82 GLY A N 1
ATOM 666 C CA . GLY A 1 82 ? 10.079 13.006 -23.839 1.00 94.25 82 GLY A CA 1
ATOM 667 C C . GLY A 1 82 ? 8.552 12.930 -23.672 1.00 94.25 82 GLY A C 1
ATOM 668 O O . GLY A 1 82 ? 8.058 12.133 -22.885 1.00 94.25 82 GLY A O 1
ATOM 669 N N . ASN A 1 83 ? 7.798 13.760 -24.399 1.00 94.31 83 ASN A N 1
ATOM 670 C CA . ASN A 1 83 ? 6.324 13.773 -24.393 1.00 94.31 83 ASN A CA 1
ATOM 671 C C . ASN A 1 83 ? 5.681 12.681 -25.273 1.00 94.31 83 ASN A C 1
ATOM 673 O O . ASN A 1 83 ? 4.462 12.683 -25.439 1.00 94.31 83 ASN A O 1
ATOM 677 N N . SER A 1 84 ? 6.465 11.793 -25.891 1.00 94.00 84 SER A N 1
ATOM 678 C CA . SER A 1 84 ? 5.905 10.721 -26.716 1.00 94.00 84 SER A CA 1
ATOM 679 C C . SER A 1 84 ? 5.082 9.756 -25.850 1.00 94.00 84 SER A C 1
ATOM 681 O O . SER A 1 84 ? 5.628 9.235 -24.876 1.00 94.00 84 SER A O 1
ATOM 683 N N . PRO A 1 85 ? 3.818 9.452 -26.206 1.00 93.44 85 PRO A N 1
ATOM 684 C CA . PRO A 1 85 ? 3.022 8.437 -25.510 1.00 93.44 85 PRO A CA 1
ATOM 685 C C . PRO A 1 85 ? 3.478 6.997 -25.819 1.00 93.44 85 PRO A C 1
ATOM 687 O O . PRO A 1 85 ? 2.907 6.042 -25.301 1.00 93.44 85 PRO A O 1
ATOM 690 N N . GLY A 1 86 ? 4.487 6.825 -26.681 1.00 95.31 86 GLY A N 1
ATOM 691 C CA . GLY A 1 86 ? 4.845 5.523 -27.239 1.00 95.31 86 GLY A CA 1
ATOM 692 C C . GLY A 1 86 ? 3.812 5.037 -28.260 1.00 95.31 86 GLY A C 1
ATOM 693 O O . GLY A 1 86 ? 2.795 5.682 -28.517 1.00 95.31 86 GLY A O 1
ATOM 694 N N . ARG A 1 87 ? 4.082 3.892 -28.890 1.00 96.94 87 ARG A N 1
ATOM 695 C CA . ARG A 1 87 ? 3.164 3.288 -29.873 1.00 96.94 87 ARG A CA 1
ATOM 696 C C . ARG A 1 87 ? 1.970 2.584 -29.244 1.00 96.94 87 ARG A C 1
ATOM 698 O O . ARG A 1 87 ? 0.953 2.444 -29.912 1.00 96.94 87 ARG A O 1
ATOM 705 N N . LEU A 1 88 ? 2.104 2.121 -28.003 1.00 96.44 88 LEU A N 1
ATOM 706 C CA . LEU A 1 88 ? 1.026 1.427 -27.301 1.00 96.44 88 LEU A CA 1
ATOM 707 C C . LEU A 1 88 ? 0.042 2.397 -26.638 1.00 96.44 88 LEU A C 1
ATOM 709 O O . LEU A 1 88 ? -1.036 1.971 -26.245 1.00 96.44 88 LEU A O 1
ATOM 713 N N . GLY A 1 89 ? 0.405 3.678 -26.488 1.00 94.56 89 GLY A N 1
ATOM 714 C CA . GLY A 1 89 ? -0.416 4.654 -25.764 1.00 94.56 89 GLY A CA 1
ATOM 715 C C . GLY A 1 89 ? -0.622 4.307 -24.285 1.00 94.56 89 GLY A C 1
ATOM 716 O O . GLY A 1 89 ? -1.521 4.850 -23.650 1.00 94.56 89 GLY A O 1
ATOM 717 N N . TRP A 1 90 ? 0.187 3.393 -23.741 1.00 96.75 90 TRP A N 1
ATOM 718 C CA . TRP A 1 90 ? 0.070 2.911 -22.370 1.00 96.75 90 TRP A CA 1
ATOM 719 C C . TRP A 1 90 ? 0.408 4.014 -21.365 1.00 96.75 90 TRP A C 1
ATOM 721 O O . TRP A 1 90 ? 1.374 4.759 -21.545 1.00 96.75 90 TRP A O 1
ATOM 731 N N . THR A 1 91 ? -0.345 4.072 -20.268 1.00 96.38 91 THR A N 1
ATOM 732 C CA . THR A 1 91 ? 0.023 4.831 -19.070 1.00 96.38 91 THR A CA 1
ATOM 733 C C . THR A 1 91 ? -0.379 4.036 -17.833 1.00 96.38 91 THR A C 1
ATOM 735 O O . THR A 1 91 ? -1.424 3.388 -17.836 1.00 96.38 91 THR A O 1
ATOM 738 N N . SER A 1 92 ? 0.398 4.138 -16.754 1.00 96.00 92 SER A N 1
ATOM 739 C CA . SER A 1 92 ? 0.078 3.472 -15.483 1.00 96.00 92 SER A CA 1
ATOM 740 C C . SER A 1 92 ? -1.253 3.938 -14.885 1.00 96.00 92 SER A C 1
ATOM 742 O O . SER A 1 92 ? -1.928 3.175 -14.207 1.00 96.00 92 SER A O 1
ATOM 744 N N . HIS A 1 93 ? -1.646 5.191 -15.138 1.00 96.12 93 HIS A N 1
ATOM 745 C CA . HIS A 1 93 ? -2.934 5.721 -14.692 1.00 96.12 93 HIS A CA 1
ATOM 746 C C . HIS A 1 93 ? -4.111 5.108 -15.453 1.00 96.12 93 HIS A C 1
ATOM 748 O O . HIS A 1 93 ? -5.130 4.819 -14.835 1.00 96.12 93 HIS A O 1
ATOM 754 N N . GLN A 1 94 ? -3.972 4.908 -16.766 1.00 97.00 94 GLN A N 1
ATOM 755 C CA . GLN A 1 94 ? -5.012 4.262 -17.563 1.00 97.00 94 GLN A CA 1
ATOM 756 C C . GLN A 1 94 ? -5.135 2.779 -17.209 1.00 97.00 94 GLN A C 1
ATOM 758 O O . GLN A 1 94 ? -6.244 2.314 -16.998 1.00 97.00 94 GLN A O 1
ATOM 763 N N . GLU A 1 95 ? -4.013 2.066 -17.075 1.00 97.25 95 GLU A N 1
ATOM 764 C CA . GLU A 1 95 ? -4.019 0.655 -16.669 1.00 97.25 95 GLU A CA 1
ATOM 765 C C . GLU A 1 95 ? -4.688 0.471 -15.303 1.00 97.25 95 GLU A C 1
ATOM 767 O O . GLU A 1 95 ? -5.576 -0.362 -15.164 1.00 97.25 95 GLU A O 1
ATOM 772 N N . LEU A 1 96 ? -4.352 1.322 -14.325 1.00 98.06 96 LEU A N 1
ATOM 773 C CA . LEU A 1 96 ? -5.030 1.316 -13.031 1.00 98.06 96 LEU A CA 1
ATOM 774 C C . LEU A 1 96 ? -6.536 1.564 -13.179 1.00 98.06 96 LEU A C 1
ATOM 776 O O . LEU A 1 96 ? -7.320 0.852 -12.563 1.00 98.06 96 LEU A O 1
ATOM 780 N N . ALA A 1 97 ? -6.939 2.560 -13.973 1.00 97.56 97 ALA A N 1
ATOM 781 C CA . ALA A 1 97 ? -8.350 2.873 -14.180 1.00 97.56 97 ALA A CA 1
ATOM 782 C C . ALA A 1 97 ? -9.110 1.688 -14.802 1.00 97.56 97 ALA A C 1
ATOM 784 O O . ALA A 1 97 ? -10.192 1.336 -14.326 1.00 97.56 97 ALA A O 1
ATOM 785 N N . ASP A 1 98 ? -8.521 1.043 -15.809 1.00 97.12 98 ASP A N 1
ATOM 786 C CA . ASP A 1 98 ? -9.094 -0.118 -16.489 1.00 97.12 98 ASP A CA 1
ATOM 787 C C . ASP A 1 98 ? -9.216 -1.318 -15.535 1.00 97.12 98 ASP A C 1
ATOM 789 O O . ASP A 1 98 ? -10.279 -1.941 -15.455 1.00 97.12 98 ASP A O 1
ATOM 793 N N . ASP A 1 99 ? -8.175 -1.595 -14.746 1.00 97.38 99 ASP A N 1
ATOM 794 C CA . ASP A 1 99 ? -8.172 -2.672 -13.754 1.00 97.38 99 ASP A CA 1
ATOM 795 C C . ASP A 1 99 ? -9.174 -2.418 -12.624 1.00 97.38 99 ASP A C 1
ATOM 797 O O . ASP A 1 99 ? -9.898 -3.334 -12.216 1.00 97.38 99 ASP A O 1
ATOM 801 N N . THR A 1 100 ? -9.272 -1.178 -12.130 1.00 97.00 100 THR A N 1
ATOM 802 C CA . THR A 1 100 ? -10.283 -0.812 -11.129 1.00 97.00 100 THR A CA 1
ATOM 803 C C . THR A 1 100 ? -11.689 -0.974 -11.683 1.00 97.00 100 THR A C 1
ATOM 805 O O . THR A 1 100 ? -12.509 -1.617 -11.037 1.00 97.00 100 THR A O 1
ATOM 808 N N . ALA A 1 101 ? -11.956 -0.520 -12.911 1.00 96.69 101 ALA A N 1
ATOM 809 C CA . ALA A 1 101 ? -13.266 -0.667 -13.534 1.00 96.69 101 ALA A CA 1
ATOM 810 C C . ALA A 1 101 ? -13.628 -2.146 -13.755 1.00 96.69 101 ALA A C 1
ATOM 812 O O . ALA A 1 101 ? -14.764 -2.559 -13.513 1.00 96.69 101 ALA A O 1
ATOM 813 N N . ALA A 1 102 ? -12.663 -2.971 -14.171 1.00 96.44 102 ALA A N 1
ATOM 814 C CA . ALA A 1 102 ? -12.863 -4.408 -14.325 1.00 96.44 102 ALA A CA 1
ATOM 815 C C . ALA A 1 102 ? -13.169 -5.097 -12.984 1.00 96.44 102 ALA A C 1
ATOM 817 O O . ALA A 1 102 ? -14.032 -5.978 -12.925 1.00 96.44 102 ALA A O 1
ATOM 818 N N . ASN A 1 103 ? -12.488 -4.703 -11.906 1.00 95.56 103 ASN A N 1
ATOM 819 C CA . ASN A 1 103 ? -12.742 -5.227 -10.565 1.00 95.56 103 ASN A CA 1
ATOM 820 C C . ASN A 1 103 ? -14.082 -4.745 -10.002 1.00 95.56 103 ASN A C 1
ATOM 822 O O . ASN A 1 103 ? -14.835 -5.563 -9.474 1.00 95.56 103 ASN A O 1
ATOM 826 N N . ASP A 1 104 ? -14.428 -3.474 -10.197 1.00 94.19 104 ASP A N 1
ATOM 827 C CA . ASP A 1 104 ? -15.720 -2.919 -9.801 1.00 94.19 104 ASP A CA 1
ATOM 828 C C . ASP A 1 104 ? -16.854 -3.699 -10.458 1.00 94.19 104 ASP A C 1
ATOM 830 O O . ASP A 1 104 ? -17.757 -4.150 -9.766 1.00 94.19 104 ASP A O 1
ATOM 834 N N . VAL A 1 105 ? -16.783 -3.973 -11.766 1.00 94.38 105 VAL A N 1
ATOM 835 C CA . VAL A 1 105 ? -17.795 -4.784 -12.467 1.00 94.38 105 VAL A CA 1
ATOM 836 C C . VAL A 1 105 ? -17.946 -6.179 -11.850 1.00 94.38 105 VAL A C 1
ATOM 838 O O . VAL A 1 105 ? -19.071 -6.659 -11.699 1.00 94.38 105 VAL A O 1
ATOM 841 N N . ARG A 1 106 ? -16.839 -6.828 -11.465 1.00 91.69 106 ARG A N 1
ATOM 842 C CA . ARG A 1 106 ? -16.864 -8.160 -10.831 1.00 91.69 106 ARG A CA 1
ATOM 843 C C . ARG A 1 106 ? -17.506 -8.129 -9.445 1.00 91.69 106 ARG A C 1
ATOM 845 O O . ARG A 1 106 ? -18.207 -9.072 -9.087 1.00 91.69 106 ARG A O 1
ATOM 852 N N . LEU A 1 107 ? -17.268 -7.068 -8.678 1.00 91.81 107 LEU A N 1
ATOM 853 C CA . LEU A 1 107 ? -17.731 -6.943 -7.295 1.00 91.81 107 LEU A CA 1
ATOM 854 C C . LEU A 1 107 ? -19.129 -6.320 -7.182 1.00 91.81 107 LEU A C 1
ATOM 856 O O . LEU A 1 107 ? -19.839 -6.593 -6.216 1.00 91.81 107 LEU A O 1
ATOM 860 N N . ASN A 1 108 ? -19.554 -5.521 -8.164 1.00 92.81 108 ASN A N 1
ATOM 861 C CA . ASN A 1 108 ? -20.749 -4.679 -8.083 1.00 92.81 108 ASN A CA 1
ATOM 862 C C . ASN A 1 108 ? -22.019 -5.480 -7.776 1.00 92.81 108 ASN A C 1
ATOM 864 O O . ASN A 1 108 ? -22.799 -5.087 -6.917 1.00 92.81 108 ASN A O 1
ATOM 868 N N . ALA A 1 109 ? -22.211 -6.634 -8.420 1.00 90.12 109 ALA A N 1
ATOM 869 C CA . ALA A 1 109 ? -23.390 -7.467 -8.178 1.00 90.12 109 ALA A CA 1
ATOM 870 C C . ALA A 1 109 ? -23.471 -7.950 -6.717 1.00 90.12 109 ALA A C 1
ATOM 872 O O . ALA A 1 109 ? -24.535 -7.881 -6.100 1.00 90.12 109 ALA A O 1
ATOM 873 N N . ALA A 1 110 ? -22.346 -8.393 -6.145 1.00 91.19 110 ALA A N 1
ATOM 874 C CA . ALA A 1 110 ? -22.279 -8.808 -4.746 1.00 91.19 110 ALA A CA 1
ATOM 875 C C . ALA A 1 110 ? -22.452 -7.609 -3.799 1.00 91.19 110 ALA A C 1
ATOM 877 O O . ALA A 1 110 ? -23.250 -7.675 -2.868 1.00 91.19 110 ALA A O 1
ATOM 878 N N . MET A 1 111 ? -21.781 -6.486 -4.074 1.00 92.75 111 MET A N 1
ATOM 879 C CA . MET A 1 111 ? -21.877 -5.274 -3.254 1.00 92.75 111 MET A CA 1
ATOM 880 C C . MET A 1 111 ? -23.289 -4.679 -3.245 1.00 92.75 111 MET A C 1
ATOM 882 O O . MET A 1 111 ? -23.792 -4.329 -2.181 1.00 92.75 111 MET A O 1
ATOM 886 N N . GLN A 1 112 ? -23.971 -4.617 -4.393 1.00 93.62 112 GLN A N 1
ATOM 887 C CA . GLN A 1 112 ? -25.367 -4.168 -4.476 1.00 93.62 112 GLN A CA 1
ATOM 888 C C . GLN A 1 112 ? -26.303 -5.080 -3.688 1.00 93.62 112 GLN A C 1
ATOM 890 O O . GLN A 1 112 ? -27.194 -4.592 -2.993 1.00 93.62 112 GLN A O 1
ATOM 895 N N . ARG A 1 113 ? -26.087 -6.399 -3.774 1.00 93.44 113 ARG A N 1
ATOM 896 C CA . ARG A 1 113 ? -26.834 -7.384 -2.992 1.00 93.44 113 ARG A CA 1
ATOM 897 C C . ARG A 1 113 ? -26.637 -7.145 -1.494 1.00 93.44 113 ARG A C 1
ATOM 899 O O . ARG A 1 113 ? -27.624 -7.064 -0.773 1.00 93.44 113 ARG A O 1
ATOM 906 N N . PHE A 1 114 ? -25.395 -6.993 -1.034 1.00 94.75 114 PHE A N 1
ATOM 907 C CA . PHE A 1 114 ? -25.085 -6.769 0.382 1.00 94.75 114 PHE A CA 1
ATOM 908 C C . PHE A 1 114 ? -25.602 -5.433 0.910 1.00 94.75 114 PHE A C 1
ATOM 910 O O . PHE A 1 114 ? -26.137 -5.391 2.013 1.00 94.75 114 PHE A O 1
ATOM 917 N N . ALA A 1 115 ? -25.514 -4.364 0.117 1.00 92.75 115 ALA A N 1
ATOM 918 C CA . ALA A 1 115 ? -25.956 -3.028 0.514 1.00 92.75 115 ALA A CA 1
ATOM 919 C C . ALA A 1 115 ? -27.462 -2.942 0.823 1.00 92.75 115 ALA A C 1
ATOM 921 O O . ALA A 1 115 ? -27.894 -2.043 1.539 1.00 92.75 115 ALA A O 1
ATOM 922 N N . GLN A 1 116 ? -28.268 -3.860 0.284 1.00 93.50 116 GLN A N 1
ATOM 923 C CA . GLN A 1 116 ? -29.714 -3.911 0.516 1.00 93.50 116 GLN A CA 1
ATOM 924 C C . GLN A 1 116 ? -30.106 -4.837 1.677 1.00 93.50 116 GLN A C 1
ATOM 926 O O . GLN A 1 116 ? -31.279 -4.879 2.052 1.00 93.50 116 GLN A O 1
ATOM 931 N N . MET A 1 117 ? -29.163 -5.595 2.244 1.00 94.44 117 MET A N 1
ATOM 932 C CA . MET A 1 117 ? -29.450 -6.506 3.349 1.00 94.44 117 MET A CA 1
ATOM 933 C C . MET A 1 117 ? -29.424 -5.781 4.699 1.00 94.44 117 MET A C 1
ATOM 935 O O . MET A 1 117 ? -28.532 -4.968 4.946 1.00 94.44 117 MET A O 1
ATOM 939 N N . PRO A 1 118 ? -30.333 -6.121 5.631 1.00 95.62 118 PRO A N 1
ATOM 940 C CA . PRO A 1 118 ? -30.159 -5.766 7.034 1.00 95.62 118 PRO A CA 1
ATOM 941 C C . PRO A 1 118 ? -28.848 -6.349 7.580 1.00 95.62 118 PRO A C 1
ATOM 943 O O . PRO A 1 118 ? -28.495 -7.481 7.240 1.00 95.62 118 PRO A O 1
ATOM 946 N N . ILE A 1 119 ? -28.171 -5.616 8.471 1.00 94.50 119 ILE A N 1
ATOM 947 C CA . ILE A 1 119 ? -26.857 -5.997 9.028 1.00 94.50 119 ILE A CA 1
ATOM 948 C C . ILE A 1 119 ? -26.887 -7.409 9.623 1.00 94.50 119 ILE A C 1
ATOM 950 O O . ILE A 1 119 ? -25.997 -8.207 9.352 1.00 94.50 119 ILE A O 1
ATOM 954 N N . GLU A 1 120 ? -27.966 -7.772 10.317 1.00 93.62 120 GLU A N 1
ATOM 955 C CA . GLU A 1 120 ? -28.056 -9.089 10.963 1.00 93.62 120 GLU A CA 1
ATOM 956 C C . GLU A 1 120 ? -28.237 -10.236 9.966 1.00 93.62 120 GLU A C 1
ATOM 958 O O . GLU A 1 120 ? -27.837 -11.368 10.222 1.00 93.62 120 GLU A O 1
ATOM 963 N N . THR A 1 121 ? -28.804 -9.947 8.792 1.00 95.50 121 THR A N 1
ATOM 964 C CA . THR A 1 121 ? -28.854 -10.915 7.688 1.00 95.50 121 THR A CA 1
ATOM 965 C C . THR A 1 121 ? -27.497 -11.007 6.997 1.00 95.50 121 THR A C 1
ATOM 967 O O . THR A 1 121 ? -27.041 -12.106 6.686 1.00 95.50 121 THR A O 1
ATOM 970 N N . LEU A 1 122 ? -26.823 -9.868 6.809 1.00 95.38 122 LEU A N 1
ATOM 971 C CA . LEU A 1 122 ? -25.486 -9.802 6.224 1.00 95.38 122 LEU A CA 1
ATOM 972 C C . LEU A 1 122 ? -24.460 -10.571 7.070 1.00 95.38 122 LEU A C 1
ATOM 974 O O . LEU A 1 122 ? -23.648 -11.313 6.522 1.00 95.38 122 LEU A O 1
ATOM 978 N N . ALA A 1 123 ? -24.548 -10.465 8.397 1.00 94.12 123 ALA A N 1
ATOM 979 C CA . ALA A 1 123 ? -23.688 -11.168 9.348 1.00 94.12 123 ALA A CA 1
ATOM 980 C C . ALA A 1 123 ? -23.827 -12.702 9.293 1.00 94.12 123 ALA A C 1
ATOM 982 O O . ALA A 1 123 ? -22.938 -13.414 9.754 1.00 94.12 123 ALA A O 1
ATOM 983 N N . ALA A 1 124 ? -24.914 -13.226 8.717 1.00 95.12 124 ALA A N 1
ATOM 984 C CA . ALA A 1 124 ? -25.129 -14.659 8.522 1.00 95.12 124 ALA A CA 1
ATOM 985 C C . ALA A 1 124 ? -24.810 -15.141 7.089 1.00 95.12 124 ALA A C 1
ATOM 987 O O . ALA A 1 124 ? -24.758 -16.353 6.846 1.00 95.12 124 ALA A O 1
ATOM 988 N N . ASP A 1 125 ? -24.595 -14.232 6.130 1.00 96.56 125 ASP A N 1
ATOM 989 C CA . ASP A 1 125 ? -24.282 -14.580 4.741 1.00 96.56 125 ASP A CA 1
ATOM 990 C C . ASP A 1 125 ? -22.818 -15.039 4.618 1.00 96.56 125 ASP A C 1
ATOM 992 O O . ASP A 1 125 ? -21.873 -14.329 4.961 1.00 96.56 125 ASP A O 1
ATOM 996 N N . ARG A 1 126 ? -22.611 -16.264 4.120 1.00 96.12 126 ARG A N 1
ATOM 997 C CA . ARG A 1 126 ? -21.271 -16.873 4.043 1.00 96.12 126 ARG A CA 1
ATOM 998 C C . ARG A 1 126 ? -20.326 -16.129 3.103 1.00 96.12 126 ARG A C 1
ATOM 1000 O O . ARG A 1 126 ? -19.122 -16.126 3.347 1.00 96.12 126 ARG A O 1
ATOM 1007 N N . GLU A 1 127 ? -20.851 -15.560 2.023 1.00 94.62 127 GLU A N 1
ATOM 1008 C CA . GLU A 1 127 ? -20.050 -14.821 1.051 1.00 94.62 127 GLU A CA 1
ATOM 1009 C C . GLU A 1 127 ? -19.619 -13.475 1.650 1.00 94.62 127 GLU A C 1
ATOM 1011 O O . GLU A 1 127 ? -18.438 -13.132 1.599 1.00 94.62 127 GLU A O 1
ATOM 1016 N N . ALA A 1 128 ? -20.543 -12.775 2.319 1.00 95.44 128 ALA A N 1
ATOM 1017 C CA . ALA A 1 128 ? -20.253 -11.541 3.045 1.00 95.44 128 ALA A CA 1
ATOM 1018 C C . ALA A 1 128 ? -19.222 -11.759 4.161 1.00 95.44 128 ALA A C 1
ATOM 1020 O O . ALA A 1 128 ? -18.261 -11.000 4.263 1.00 95.44 128 ALA A O 1
ATOM 1021 N N . LEU A 1 129 ? -19.359 -12.829 4.953 1.00 95.69 129 LEU A N 1
ATOM 1022 C CA . LEU A 1 129 ? -18.392 -13.181 5.998 1.00 95.69 129 LEU A CA 1
ATOM 1023 C C . LEU A 1 129 ? -17.004 -13.504 5.432 1.00 95.69 129 LEU A C 1
ATOM 1025 O O . LEU A 1 129 ? -15.996 -13.137 6.035 1.00 95.69 129 LEU A O 1
ATOM 1029 N N . ALA A 1 130 ? -16.925 -14.173 4.277 1.00 95.44 130 ALA A N 1
ATOM 1030 C CA . ALA A 1 130 ? -15.648 -14.456 3.629 1.00 95.44 130 ALA A CA 1
ATOM 1031 C C . ALA A 1 130 ? -14.937 -13.163 3.195 1.00 95.44 13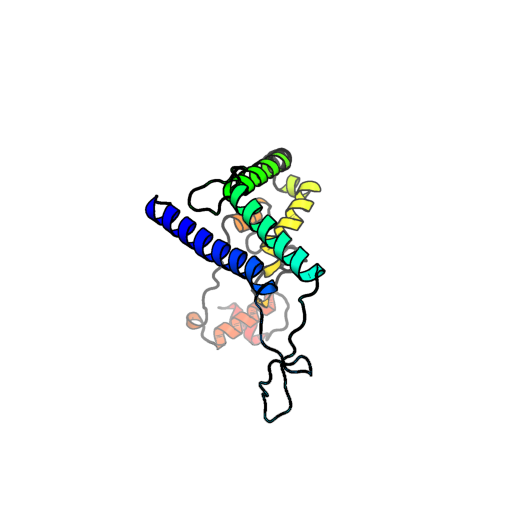0 ALA A C 1
ATOM 1033 O O . ALA A 1 130 ? -13.741 -13.018 3.450 1.00 95.44 130 ALA A O 1
ATOM 1034 N N . MET A 1 131 ? -15.669 -12.206 2.611 1.00 94.81 131 MET A N 1
ATOM 1035 C CA . MET A 1 131 ? -15.118 -10.888 2.267 1.00 94.81 131 MET A CA 1
ATOM 1036 C C . MET A 1 131 ? -14.760 -10.077 3.517 1.00 94.81 131 MET A C 1
ATOM 1038 O O . MET A 1 131 ? -13.659 -9.538 3.611 1.00 94.81 131 MET A O 1
ATOM 1042 N N . GLY A 1 132 ? -15.648 -10.052 4.513 1.00 95.50 132 GLY A N 1
ATOM 1043 C CA . GLY A 1 132 ? -15.434 -9.370 5.787 1.00 95.50 132 GLY A CA 1
ATOM 1044 C C . GLY A 1 132 ? -14.200 -9.882 6.527 1.00 95.50 132 GLY A C 1
ATOM 1045 O O . GLY A 1 132 ? -13.455 -9.088 7.089 1.00 95.50 132 GLY A O 1
ATOM 1046 N N . LYS A 1 133 ? -13.910 -11.187 6.460 1.00 96.19 133 LYS A N 1
ATOM 1047 C CA . LYS A 1 133 ? -12.691 -11.770 7.036 1.00 96.19 133 LYS A CA 1
ATOM 1048 C C . LYS A 1 133 ? -11.414 -11.235 6.381 1.00 96.19 133 LYS A C 1
ATOM 1050 O O . LYS A 1 133 ? -10.435 -11.005 7.088 1.00 96.19 133 LYS A O 1
ATOM 1055 N N . VAL A 1 134 ? -11.412 -11.044 5.059 1.00 96.81 134 VAL A N 1
ATOM 1056 C CA . VAL A 1 134 ? -10.273 -10.442 4.343 1.00 96.81 134 VAL A CA 1
ATOM 1057 C C . VAL A 1 134 ? -10.115 -8.982 4.763 1.00 96.81 134 VAL A C 1
ATOM 1059 O O . VAL A 1 134 ? -9.046 -8.598 5.228 1.00 96.81 134 VAL A O 1
ATOM 1062 N N . LEU A 1 135 ? -11.206 -8.208 4.732 1.00 96.81 135 LEU A N 1
ATOM 1063 C CA . LEU A 1 135 ? -11.204 -6.804 5.158 1.00 96.81 135 LEU A CA 1
ATOM 1064 C C . LEU A 1 135 ? -10.740 -6.632 6.610 1.00 96.81 135 LEU A C 1
ATOM 1066 O O . LEU A 1 135 ? -9.984 -5.708 6.907 1.00 96.81 135 LEU A O 1
ATOM 1070 N N . PHE A 1 136 ? -11.156 -7.529 7.504 1.00 98.19 136 PHE A N 1
ATOM 1071 C CA . PHE A 1 136 ? -10.713 -7.547 8.893 1.00 98.19 136 PHE A CA 1
ATOM 1072 C C . PHE A 1 136 ? -9.205 -7.804 9.000 1.00 98.19 136 PHE A C 1
ATOM 1074 O O . PHE A 1 136 ? -8.519 -7.126 9.764 1.00 98.19 136 PHE A O 1
ATOM 1081 N N . GLY A 1 137 ? -8.681 -8.757 8.224 1.00 98.12 137 GLY A N 1
ATOM 1082 C CA . GLY A 1 137 ? -7.249 -9.051 8.159 1.00 98.12 137 GLY A CA 1
ATOM 1083 C C . GLY A 1 137 ? -6.418 -7.843 7.726 1.00 98.12 137 GLY A C 1
ATOM 1084 O O . GLY A 1 137 ? -5.419 -7.533 8.371 1.00 98.12 137 GLY A O 1
ATOM 1085 N N . ASP A 1 138 ? -6.872 -7.140 6.691 1.00 97.94 138 ASP A N 1
ATOM 1086 C CA . ASP A 1 138 ? -6.141 -6.014 6.107 1.00 97.94 138 ASP A CA 1
ATOM 1087 C C . ASP A 1 138 ? -6.218 -4.744 6.970 1.00 97.94 138 ASP A C 1
ATOM 1089 O O . ASP A 1 138 ? -5.242 -3.999 7.060 1.00 97.94 138 ASP A O 1
ATOM 1093 N N . ASN A 1 139 ? -7.360 -4.496 7.626 1.00 97.88 139 ASN A N 1
ATOM 1094 C CA . ASN A 1 139 ? -7.651 -3.190 8.234 1.00 97.88 139 ASN A CA 1
ATOM 1095 C C . ASN A 1 139 ? -7.799 -3.205 9.764 1.00 97.88 139 ASN A C 1
ATOM 1097 O O . ASN A 1 139 ? -7.646 -2.163 10.397 1.00 97.88 139 ASN A O 1
ATOM 1101 N N . CYS A 1 140 ? -8.106 -4.349 10.383 1.00 97.75 140 CYS A N 1
ATOM 1102 C CA . CYS A 1 140 ? -8.479 -4.414 11.805 1.00 97.75 140 CYS A CA 1
ATOM 1103 C C . CYS A 1 140 ? -7.521 -5.275 12.640 1.00 97.75 140 CYS A C 1
ATOM 1105 O O . CYS A 1 140 ? -7.270 -4.981 13.815 1.00 97.75 140 CYS A O 1
ATOM 1107 N N . ALA A 1 141 ? -6.959 -6.328 12.042 1.00 97.62 141 ALA A N 1
ATOM 1108 C CA . ALA A 1 141 ? -6.154 -7.326 12.740 1.00 97.62 141 ALA A CA 1
ATOM 1109 C C . ALA A 1 141 ? -4.852 -6.763 13.332 1.00 97.62 141 ALA A C 1
ATOM 1111 O O . ALA A 1 141 ? -4.336 -7.321 14.299 1.00 97.62 141 ALA A O 1
ATOM 1112 N N . ALA A 1 142 ? -4.340 -5.647 12.805 1.00 96.44 142 ALA A N 1
ATOM 1113 C CA . ALA A 1 142 ? -3.163 -4.978 13.356 1.00 96.44 142 ALA A CA 1
ATOM 1114 C C . ALA A 1 142 ? -3.363 -4.545 14.824 1.00 96.44 142 ALA A C 1
ATOM 1116 O O . ALA A 1 142 ? -2.430 -4.629 15.620 1.00 96.44 142 ALA A O 1
ATOM 1117 N N . CYS A 1 143 ? -4.584 -4.137 15.191 1.00 96.69 143 CYS A N 1
ATOM 1118 C CA . CYS A 1 143 ? -4.929 -3.730 16.556 1.00 96.69 143 CYS A CA 1
ATOM 1119 C C . CYS A 1 143 ? -5.649 -4.842 17.323 1.00 96.69 143 CYS A C 1
ATOM 1121 O O . CYS A 1 143 ? -5.304 -5.118 18.467 1.00 96.69 143 CYS A O 1
ATOM 1123 N N . HIS A 1 144 ? -6.628 -5.504 16.699 1.00 97.38 144 HIS 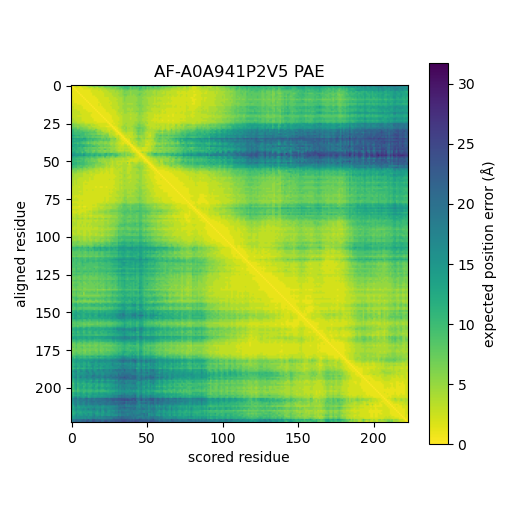A N 1
ATOM 1124 C CA . HIS A 1 144 ? -7.476 -6.494 17.374 1.00 97.38 144 HIS A CA 1
ATOM 1125 C C . HIS A 1 144 ? -6.945 -7.934 17.294 1.00 97.38 144 HIS A C 1
ATOM 1127 O O . HIS A 1 144 ? -7.578 -8.859 17.799 1.00 97.38 144 HIS A O 1
ATOM 1133 N N . GLY A 1 145 ? -5.787 -8.143 16.666 1.00 96.62 145 GLY A N 1
ATOM 1134 C CA . GLY A 1 145 ? -5.210 -9.462 16.428 1.00 96.62 145 GLY A CA 1
ATOM 1135 C C . GLY A 1 145 ? -5.921 -10.232 15.312 1.00 96.62 145 GLY A C 1
ATOM 1136 O O . GLY A 1 145 ? -7.073 -9.973 14.971 1.00 96.62 145 GLY A O 1
ATOM 1137 N N . SER A 1 146 ? -5.244 -11.233 14.748 1.00 95.81 146 SER A N 1
ATOM 1138 C CA . SER A 1 146 ? -5.780 -12.054 13.647 1.00 95.81 146 SER A CA 1
ATOM 1139 C C . SER A 1 146 ? -7.006 -12.889 14.032 1.00 95.81 146 SER A C 1
ATOM 1141 O O . SER A 1 146 ? -7.817 -13.221 13.170 1.00 95.81 146 SER A O 1
ATOM 1143 N N . ALA A 1 147 ? -7.146 -13.214 15.318 1.00 95.75 147 ALA A N 1
ATOM 1144 C CA . ALA A 1 147 ? -8.297 -13.915 15.885 1.00 95.75 147 ALA A CA 1
ATOM 1145 C C . ALA A 1 147 ? -9.345 -12.966 16.497 1.00 95.75 147 ALA A C 1
ATOM 1147 O O . ALA A 1 147 ? -10.284 -13.437 17.125 1.00 95.75 147 ALA A O 1
ATOM 1148 N N . ALA A 1 148 ? -9.180 -11.646 16.341 1.00 97.31 148 ALA A N 1
ATOM 1149 C CA . ALA A 1 148 ? -10.064 -10.617 16.892 1.00 97.31 148 ALA A CA 1
ATOM 1150 C C . ALA A 1 148 ? -10.171 -10.579 18.434 1.00 97.31 148 ALA A C 1
ATOM 1152 O O . ALA A 1 148 ? -11.060 -9.926 18.975 1.00 97.31 148 ALA A O 1
ATOM 1153 N N . HIS A 1 149 ? -9.241 -11.220 19.152 1.00 97.00 149 HIS A N 1
ATOM 1154 C CA . HIS A 1 149 ? -9.206 -11.253 20.621 1.00 97.00 149 HIS A CA 1
ATOM 1155 C C . HIS A 1 149 ? -8.716 -9.959 21.290 1.00 97.00 149 HIS A C 1
ATOM 1157 O O . HIS A 1 149 ? -8.644 -9.888 22.515 1.00 97.00 149 HIS A O 1
ATOM 1163 N N . GLY A 1 150 ? -8.403 -8.927 20.511 1.00 96.00 150 GLY A N 1
ATOM 1164 C CA . GLY A 1 150 ? -7.920 -7.655 21.025 1.00 96.00 150 GLY A CA 1
ATOM 1165 C C . GLY A 1 150 ? -6.422 -7.649 21.318 1.00 96.00 150 GLY A C 1
ATOM 1166 O O . GLY A 1 150 ? -5.703 -8.635 21.139 1.00 96.00 150 GLY A O 1
ATOM 1167 N N . ASN A 1 151 ? -5.949 -6.497 21.778 1.00 95.25 151 ASN A N 1
ATOM 1168 C CA . ASN A 1 151 ? -4.584 -6.297 22.240 1.00 95.25 151 ASN A CA 1
ATOM 1169 C C . ASN A 1 151 ? -4.594 -5.307 23.404 1.00 95.25 151 ASN A C 1
ATOM 1171 O O . ASN A 1 151 ? -4.692 -4.094 23.211 1.00 95.25 151 ASN A O 1
ATOM 1175 N N . GLN A 1 152 ? -4.442 -5.833 24.618 1.00 90.56 152 GLN A N 1
ATOM 1176 C CA . GLN A 1 152 ? -4.487 -5.040 25.842 1.00 90.56 152 GLN A CA 1
ATOM 1177 C C . GLN A 1 152 ? -3.397 -3.958 25.898 1.00 90.56 152 GLN A C 1
ATOM 1179 O O . GLN A 1 152 ? -3.650 -2.880 26.425 1.00 90.56 152 GLN A O 1
ATOM 1184 N N . LEU A 1 153 ? -2.213 -4.197 25.319 1.00 92.50 153 LEU A N 1
ATOM 1185 C CA . LEU A 1 153 ? -1.127 -3.204 25.296 1.00 92.50 153 LEU A CA 1
ATOM 1186 C C . LEU A 1 153 ? -1.471 -1.986 24.433 1.00 92.50 153 LEU A C 1
ATOM 1188 O O . LEU A 1 153 ? -1.002 -0.886 24.710 1.00 92.50 153 LEU A O 1
ATOM 1192 N N . LEU A 1 154 ? -2.294 -2.184 23.402 1.00 92.38 154 LEU A N 1
ATOM 1193 C CA . LEU A 1 154 ? -2.819 -1.111 22.557 1.00 92.38 154 LEU A CA 1
ATOM 1194 C C . LEU A 1 154 ? -4.159 -0.564 23.071 1.00 92.38 154 LEU A C 1
ATOM 1196 O O . LEU A 1 154 ? -4.691 0.377 22.490 1.00 92.38 154 LEU A O 1
ATOM 1200 N N . GLY A 1 155 ? -4.729 -1.165 24.120 1.00 91.50 155 GLY A N 1
ATOM 1201 C CA . GLY A 1 155 ? -6.090 -0.881 24.573 1.00 91.50 155 GLY A CA 1
ATOM 1202 C C . GLY A 1 155 ? -7.176 -1.329 23.586 1.00 91.50 155 GLY A C 1
ATOM 1203 O O . GLY A 1 155 ? -8.308 -0.863 23.679 1.00 91.50 155 GLY A O 1
ATOM 1204 N N . ALA A 1 156 ? -6.850 -2.208 22.633 1.00 94.69 156 ALA A N 1
ATOM 1205 C CA . ALA A 1 156 ? -7.802 -2.696 21.642 1.00 94.69 156 ALA A CA 1
ATOM 1206 C C . ALA A 1 156 ? -8.684 -3.801 22.256 1.00 94.69 156 ALA A C 1
ATOM 1208 O O . ALA A 1 156 ? -8.135 -4.810 22.716 1.00 94.69 156 ALA A O 1
ATOM 1209 N N . PRO A 1 157 ? -10.023 -3.649 22.266 1.00 95.44 157 PRO A N 1
ATOM 1210 C CA . PRO A 1 157 ? -10.925 -4.619 22.878 1.00 95.44 157 PRO A CA 1
ATOM 1211 C C . PRO A 1 157 ? -10.975 -5.943 22.109 1.00 95.44 157 PRO A C 1
ATOM 1213 O O . PRO A 1 157 ? -10.674 -6.008 20.913 1.00 95.44 157 PRO A O 1
ATOM 1216 N N . ASN A 1 158 ? -11.389 -6.995 22.811 1.00 96.69 158 ASN A N 1
ATOM 1217 C CA . ASN A 1 158 ? -11.784 -8.260 22.210 1.00 96.69 158 ASN A CA 1
ATOM 1218 C C . ASN A 1 158 ? -13.121 -8.074 21.477 1.00 96.69 158 ASN A C 1
ATOM 1220 O O . ASN A 1 158 ? -14.061 -7.537 22.044 1.00 96.69 158 ASN A O 1
ATOM 1224 N N . LEU A 1 159 ? -13.199 -8.495 20.215 1.00 96.69 159 LEU A N 1
ATOM 1225 C CA . LEU A 1 159 ? -14.403 -8.372 19.382 1.00 96.69 159 LEU A CA 1
ATOM 1226 C C . LEU A 1 159 ? -15.172 -9.698 19.253 1.00 96.69 159 LEU A C 1
ATOM 1228 O O . LEU A 1 159 ? -16.105 -9.797 18.461 1.00 96.69 159 LEU A O 1
ATOM 1232 N N . THR A 1 160 ? -14.739 -10.738 19.971 1.00 95.62 160 THR A N 1
ATOM 1233 C CA . THR A 1 160 ? -15.321 -12.094 19.915 1.00 95.62 160 THR A CA 1
ATOM 1234 C C . THR A 1 160 ? -16.132 -12.470 21.148 1.00 95.62 160 THR A C 1
ATOM 1236 O O . THR A 1 160 ? -16.777 -13.518 21.149 1.00 95.62 160 THR A O 1
ATOM 1239 N N . ASP A 1 161 ? -16.069 -11.663 22.206 1.00 94.56 161 ASP A N 1
ATOM 1240 C CA . ASP A 1 161 ? -16.864 -11.880 23.408 1.00 94.56 161 ASP A CA 1
ATOM 1241 C C . ASP A 1 161 ? -18.187 -11.098 23.353 1.00 94.56 161 ASP A C 1
ATOM 1243 O O . ASP A 1 161 ? -18.608 -10.596 22.309 1.00 94.56 161 ASP A O 1
ATOM 1247 N N . ASN A 1 162 ? -18.894 -11.082 24.480 1.00 94.06 162 ASN A N 1
ATOM 1248 C CA . ASN A 1 162 ? -20.196 -10.436 24.603 1.00 94.06 162 ASN A CA 1
ATOM 1249 C C . ASN A 1 162 ? -20.116 -9.091 25.348 1.00 94.06 162 ASN A C 1
ATOM 1251 O O . ASN A 1 162 ? -21.163 -8.576 25.742 1.00 94.06 162 ASN A O 1
ATOM 1255 N N . ASP A 1 163 ? -18.917 -8.542 25.581 1.00 93.69 163 ASP A N 1
ATOM 1256 C CA . ASP A 1 163 ? -18.731 -7.294 26.326 1.00 93.69 163 ASP A CA 1
ATOM 1257 C C . ASP A 1 163 ? -18.477 -6.116 25.372 1.00 93.69 163 ASP A C 1
ATOM 1259 O O . ASP A 1 163 ? -17.421 -5.981 24.755 1.00 93.69 163 ASP A O 1
ATOM 1263 N N . TRP A 1 164 ? -19.477 -5.243 25.236 1.00 95.06 164 TRP A N 1
ATOM 1264 C CA . TRP A 1 164 ? -19.476 -4.160 24.256 1.00 95.06 164 TRP A CA 1
ATOM 1265 C C . TRP A 1 164 ? -19.570 -2.789 24.924 1.00 95.06 164 TRP A C 1
ATOM 1267 O O . TRP A 1 164 ? -20.651 -2.338 25.303 1.00 95.06 164 TRP A O 1
ATOM 1277 N N . LEU A 1 165 ? -18.444 -2.068 24.964 1.00 93.31 165 LEU A N 1
ATOM 1278 C CA . LEU A 1 165 ? -18.336 -0.723 25.554 1.00 93.31 165 LEU A CA 1
ATOM 1279 C C . LEU A 1 165 ? -19.320 0.301 24.961 1.00 93.31 165 LEU A C 1
ATOM 1281 O O . LEU A 1 165 ? -19.808 1.176 25.672 1.00 93.31 165 LEU A O 1
ATOM 1285 N N . TYR A 1 166 ? -19.594 0.208 23.657 1.00 94.69 166 TYR A N 1
ATOM 1286 C CA . TYR A 1 166 ? -20.471 1.134 22.925 1.00 94.69 166 TYR A CA 1
ATOM 1287 C C . TYR A 1 166 ? -21.735 0.456 22.381 1.00 94.69 166 TYR A C 1
ATOM 1289 O O . TYR A 1 166 ? -22.406 1.016 21.511 1.00 94.69 166 TYR A O 1
ATOM 1297 N N . GLY A 1 167 ? -22.045 -0.729 22.913 1.00 94.50 167 GLY A N 1
ATOM 1298 C CA . GLY A 1 167 ? -23.134 -1.584 22.468 1.00 94.50 167 GLY A CA 1
ATOM 1299 C C . GLY A 1 167 ? -22.765 -2.490 21.283 1.00 94.50 167 GLY A C 1
ATOM 1300 O O . GLY A 1 167 ? -21.861 -2.184 20.503 1.00 94.50 167 GLY A O 1
ATOM 1301 N N . GLY A 1 168 ? -23.411 -3.658 21.230 1.00 93.56 168 GLY A N 1
ATOM 1302 C CA . GLY A 1 168 ? -23.064 -4.776 20.344 1.00 93.56 168 GLY A CA 1
ATOM 1303 C C . GLY A 1 168 ? -24.108 -5.096 19.277 1.00 93.56 168 GLY A C 1
ATOM 1304 O O . GLY A 1 168 ? -24.006 -6.139 18.638 1.00 93.56 168 GLY A O 1
ATOM 1305 N N . ASP A 1 169 ? -25.130 -4.251 19.097 1.00 94.75 169 ASP A N 1
ATOM 1306 C CA . ASP A 1 169 ? -26.041 -4.408 17.961 1.00 94.75 169 ASP A CA 1
ATOM 1307 C C . ASP A 1 169 ? -25.359 -4.007 16.640 1.00 94.75 169 ASP A C 1
ATOM 1309 O O . ASP A 1 169 ? -24.379 -3.250 16.625 1.00 94.75 169 ASP A O 1
ATOM 1313 N N . GLY A 1 170 ? -25.858 -4.518 15.508 1.00 94.56 170 GLY A N 1
ATOM 1314 C CA . GLY A 1 170 ? -25.219 -4.301 14.213 1.00 94.56 170 GLY A CA 1
ATOM 1315 C C . GLY A 1 170 ? -25.084 -2.823 13.835 1.00 94.56 170 GLY A C 1
ATOM 1316 O O . GLY A 1 170 ? -24.091 -2.437 13.217 1.00 94.56 170 GLY A O 1
ATOM 1317 N N . GLN A 1 171 ? -26.034 -1.972 14.239 1.00 95.69 171 GLN A N 1
ATOM 1318 C CA . GLN A 1 171 ? -25.980 -0.533 13.967 1.00 95.69 171 GLN A CA 1
ATOM 1319 C C . GLN A 1 171 ? -24.915 0.161 14.821 1.00 95.69 171 GLN A C 1
ATOM 1321 O O . GLN A 1 171 ? -24.138 0.956 14.302 1.00 95.69 171 GLN A O 1
ATOM 1326 N N . GLN A 1 172 ? -24.817 -0.170 16.106 1.00 96.50 172 GLN A N 1
ATOM 1327 C CA . GLN A 1 172 ? -23.810 0.368 17.023 1.00 96.50 172 GLN A CA 1
ATOM 1328 C C . GLN A 1 172 ? -22.388 -0.020 16.614 1.00 96.50 172 GLN A C 1
ATOM 1330 O O . GLN A 1 172 ? -21.468 0.808 16.705 1.00 96.50 172 GLN A O 1
ATOM 1335 N N . ILE A 1 173 ? -22.208 -1.254 16.137 1.00 96.62 173 ILE A N 1
ATOM 1336 C CA . ILE A 1 173 ? -20.941 -1.727 15.573 1.00 96.62 173 ILE A CA 1
ATOM 1337 C C . ILE A 1 173 ? -20.627 -0.956 14.289 1.00 96.62 173 ILE A C 1
ATOM 1339 O O . ILE A 1 173 ? -19.520 -0.434 14.154 1.00 96.62 173 ILE A O 1
ATOM 1343 N N . LEU A 1 174 ? -21.596 -0.803 13.381 1.00 95.88 174 LEU A N 1
ATOM 1344 C CA . LEU A 1 174 ? -21.402 -0.047 12.143 1.00 95.88 174 LEU A CA 1
ATOM 1345 C C . LEU A 1 174 ? -21.014 1.414 12.414 1.00 95.88 174 LEU A C 1
ATOM 1347 O O . LEU A 1 174 ? -20.049 1.897 11.828 1.00 95.88 174 LEU A O 1
ATOM 1351 N N . THR A 1 175 ? -21.693 2.094 13.343 1.00 97.00 175 THR A N 1
ATOM 1352 C CA . THR A 1 175 ? -21.322 3.446 13.794 1.00 97.00 175 THR A CA 1
ATOM 1353 C C . THR A 1 175 ? -19.8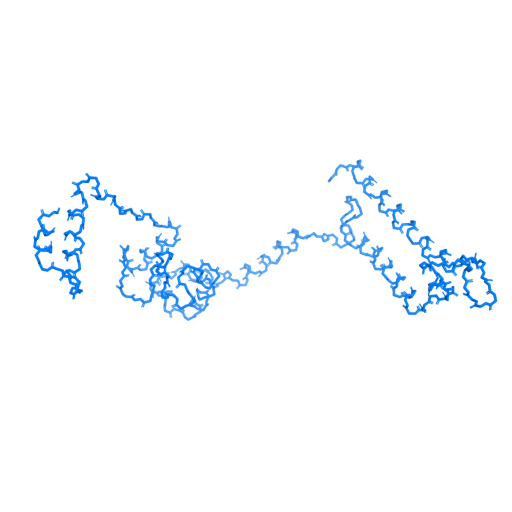92 3.480 14.327 1.00 97.00 175 THR A C 1
ATOM 1355 O O . THR A 1 175 ? -19.129 4.379 13.997 1.00 97.00 175 THR A O 1
ATOM 1358 N N . THR A 1 176 ? -19.493 2.480 15.118 1.00 96.88 176 THR A N 1
ATOM 1359 C CA . THR A 1 176 ? -18.124 2.389 15.652 1.00 96.88 176 THR A CA 1
ATOM 1360 C C . THR A 1 176 ? -17.079 2.263 14.542 1.00 96.88 176 THR A C 1
ATOM 1362 O O . THR A 1 176 ? -16.006 2.848 14.661 1.00 96.88 176 THR A O 1
ATOM 1365 N N . ILE A 1 177 ? -17.382 1.529 13.468 1.00 96.44 177 ILE A N 1
ATOM 1366 C CA . ILE A 1 177 ? -16.474 1.336 12.329 1.00 96.44 177 ILE A CA 1
ATOM 1367 C C . ILE A 1 177 ? -16.411 2.585 11.439 1.00 96.44 177 ILE A C 1
ATOM 1369 O O . ILE A 1 177 ? -15.322 2.973 11.024 1.00 96.44 177 ILE A O 1
ATOM 1373 N N . LEU A 1 178 ? -17.555 3.205 11.133 1.00 97.06 178 LEU A N 1
ATOM 1374 C CA . LEU A 1 178 ? -17.630 4.343 10.210 1.00 97.06 178 LEU A CA 1
ATOM 1375 C C . LEU A 1 178 ? -17.157 5.652 10.845 1.00 97.06 178 LEU A C 1
ATOM 1377 O O . LEU A 1 178 ? -16.386 6.387 10.229 1.00 97.06 178 LEU A O 1
ATOM 1381 N N . ASP A 1 179 ? -17.605 5.926 12.069 1.00 97.06 179 ASP A N 1
ATOM 1382 C CA . ASP A 1 179 ? -17.404 7.224 12.721 1.00 97.06 179 ASP A CA 1
ATOM 1383 C C . ASP A 1 179 ? -16.268 7.188 13.755 1.00 97.06 179 ASP A C 1
ATOM 1385 O O . ASP A 1 179 ? -15.805 8.230 14.224 1.00 97.06 179 ASP A O 1
ATOM 1389 N N . GLY A 1 180 ? -15.803 5.991 14.123 1.00 95.31 180 GLY A N 1
ATOM 1390 C CA . GLY A 1 180 ? -14.860 5.803 15.217 1.00 95.31 180 GLY A CA 1
ATOM 1391 C C . GLY A 1 180 ? -15.483 6.051 16.596 1.00 95.31 180 GLY A C 1
ATOM 1392 O O . GLY A 1 180 ? -16.671 6.338 16.757 1.00 95.31 180 GLY A O 1
ATOM 1393 N N . ARG A 1 181 ? -14.665 5.910 17.647 1.00 94.00 181 ARG A N 1
ATOM 1394 C CA . ARG A 1 181 ? -15.055 6.175 19.042 1.00 94.00 181 ARG A CA 1
ATOM 1395 C C . ARG A 1 181 ? -13.936 6.905 19.777 1.00 94.00 181 ARG A C 1
ATOM 1397 O O . ARG A 1 181 ? -12.766 6.560 19.642 1.00 94.00 181 ARG A O 1
ATOM 1404 N N . HIS A 1 182 ? -14.316 7.869 20.613 1.00 89.56 182 HIS A N 1
ATOM 1405 C CA . HIS A 1 182 ? -13.397 8.668 21.427 1.00 89.56 182 HIS A CA 1
ATOM 1406 C C . HIS A 1 182 ? -13.808 8.618 22.900 1.00 89.56 182 HIS A C 1
ATOM 1408 O O . HIS A 1 182 ? -14.293 9.596 23.465 1.00 89.56 182 HIS A O 1
ATOM 1414 N N . GLY A 1 183 ? -13.653 7.444 23.515 1.00 87.25 183 GLY A N 1
ATOM 1415 C CA . GLY A 1 183 ? -13.857 7.287 24.952 1.00 87.25 183 GLY A CA 1
ATOM 1416 C C . GLY A 1 183 ? -12.829 8.098 25.737 1.00 87.25 183 GLY A C 1
ATOM 1417 O O . GLY A 1 183 ? -11.637 8.051 25.438 1.00 87.25 183 GLY A O 1
ATOM 1418 N N . VAL A 1 184 ? -13.287 8.831 26.750 1.00 90.62 184 VAL A N 1
ATOM 1419 C CA . VAL A 1 184 ? -12.423 9.598 27.652 1.00 90.62 184 VAL A CA 1
ATOM 1420 C C . VAL A 1 184 ? -12.704 9.148 29.077 1.00 90.62 184 VAL A C 1
ATOM 1422 O O . VAL A 1 184 ? -13.807 9.344 29.580 1.00 90.62 184 VAL A O 1
ATOM 1425 N N . MET A 1 185 ? -11.697 8.570 29.733 1.00 91.06 185 MET A N 1
ATOM 1426 C CA . MET A 1 185 ? -11.694 8.380 31.182 1.00 91.06 185 MET A CA 1
ATOM 1427 C C . MET A 1 185 ? -11.029 9.609 31.822 1.00 91.06 185 MET A C 1
ATOM 1429 O O . MET A 1 185 ? -9.830 9.810 31.616 1.00 91.06 185 MET A O 1
ATOM 1433 N N . PRO A 1 186 ? -11.767 10.458 32.562 1.00 93.31 186 PRO A N 1
ATOM 1434 C CA . PRO A 1 186 ? -11.188 11.640 33.190 1.00 93.31 186 PRO A CA 1
ATOM 1435 C C . PRO A 1 186 ? -10.107 11.284 34.215 1.00 93.31 186 PRO A C 1
ATOM 1437 O O . PRO A 1 186 ? -10.140 10.227 34.846 1.00 93.31 186 PRO A O 1
ATOM 1440 N N . ALA A 1 187 ? -9.165 12.203 34.422 1.00 95.06 187 ALA A N 1
ATOM 1441 C CA . ALA A 1 187 ? -8.158 12.057 35.462 1.00 95.06 187 ALA A CA 1
ATOM 1442 C C . ALA A 1 187 ? -8.762 12.363 36.842 1.00 95.06 187 ALA A C 1
ATOM 1444 O O . ALA A 1 187 ? -9.130 13.501 37.128 1.00 95.06 187 ALA A O 1
ATOM 1445 N N . TRP A 1 188 ? -8.810 11.357 37.715 1.00 94.56 188 TRP A N 1
ATOM 1446 C CA . TRP A 1 188 ? -9.391 11.479 39.059 1.00 94.56 188 TRP A CA 1
ATOM 1447 C C . TRP A 1 188 ? -8.386 11.855 40.159 1.00 94.56 188 TRP A C 1
ATOM 1449 O O . TRP A 1 188 ? -8.787 12.243 41.254 1.00 94.56 188 TRP A O 1
ATOM 1459 N N . GLY A 1 189 ? -7.080 11.804 39.871 1.00 95.12 189 GLY A N 1
ATOM 1460 C CA . GLY A 1 189 ? -6.017 12.149 40.825 1.00 95.12 189 GLY A CA 1
ATOM 1461 C C . GLY A 1 189 ? -6.161 13.541 41.462 1.00 95.12 189 GLY A C 1
ATOM 1462 O O . GLY A 1 189 ? -6.085 13.635 42.685 1.00 95.12 189 GLY A O 1
ATOM 1463 N N . PRO A 1 190 ? -6.433 14.615 40.694 1.00 95.31 190 PRO A N 1
ATOM 1464 C CA . PRO A 1 190 ? -6.656 15.944 41.267 1.00 95.31 190 PRO A CA 1
ATOM 1465 C C . PRO A 1 190 ? -7.889 16.045 42.176 1.00 95.31 190 PRO A C 1
ATOM 1467 O O . PRO A 1 190 ? -7.909 16.886 43.069 1.00 95.31 190 PRO A O 1
ATOM 1470 N N . ALA A 1 191 ? -8.911 15.214 41.948 1.00 93.00 191 ALA A N 1
ATOM 1471 C CA . ALA A 1 191 ? -10.158 15.248 42.710 1.00 93.00 191 ALA A CA 1
ATOM 1472 C C . ALA A 1 191 ? -10.063 14.457 44.024 1.00 93.00 191 ALA A C 1
ATOM 1474 O O . ALA A 1 191 ? -10.562 14.913 45.050 1.00 93.00 191 ALA A O 1
ATOM 1475 N N . PHE A 1 192 ? -9.417 13.287 44.000 1.00 93.06 192 PHE A N 1
ATOM 1476 C CA . PHE A 1 192 ? -9.432 12.342 45.125 1.00 93.06 192 PHE A CA 1
ATOM 1477 C C . PHE A 1 192 ? -8.072 12.132 45.802 1.00 93.06 192 PHE A C 1
ATOM 1479 O O . PHE A 1 192 ? -8.004 11.528 46.873 1.00 93.06 192 PHE A O 1
ATOM 1486 N N . GLY A 1 193 ? -6.983 12.625 45.208 1.00 94.75 193 GLY A N 1
ATOM 1487 C CA . GLY A 1 193 ? -5.624 12.330 45.656 1.00 94.75 193 GLY A CA 1
ATOM 1488 C C . GLY A 1 193 ? -5.258 10.848 45.512 1.00 94.75 193 GLY A C 1
ATOM 1489 O O . GLY A 1 193 ? -6.079 10.002 45.155 1.00 94.75 193 GLY A O 1
ATOM 1490 N N . GLU A 1 194 ? -4.002 10.517 45.801 1.00 94.81 194 GLU A N 1
ATOM 1491 C CA . GLU A 1 194 ? -3.488 9.146 45.676 1.00 94.81 194 GLU A CA 1
ATOM 1492 C C . GLU A 1 194 ? -4.246 8.127 46.557 1.00 94.81 194 GLU A C 1
ATOM 1494 O O . GLU A 1 194 ? -4.692 7.114 46.012 1.00 94.81 194 GLU A O 1
ATOM 1499 N N . PRO A 1 195 ? -4.529 8.392 47.853 1.00 95.06 195 PRO A N 1
ATOM 1500 C CA . PRO A 1 195 ? -5.275 7.440 48.681 1.00 95.06 195 PRO A CA 1
ATOM 1501 C C . PRO A 1 195 ? -6.723 7.244 48.217 1.00 95.06 195 PRO A C 1
ATOM 1503 O O . PRO A 1 195 ? -7.267 6.147 48.318 1.00 95.06 195 PRO A O 1
ATOM 1506 N N . GLY A 1 196 ? -7.364 8.299 47.701 1.00 95.75 196 GLY A N 1
ATOM 1507 C CA . GLY A 1 196 ? -8.735 8.217 47.207 1.00 95.75 196 GLY A CA 1
ATOM 1508 C C . GLY A 1 196 ? -8.836 7.394 45.924 1.00 95.75 196 GLY A C 1
ATOM 1509 O O . GLY A 1 196 ? -9.703 6.529 45.821 1.00 95.75 196 GLY A O 1
ATOM 1510 N N . VAL A 1 197 ? -7.903 7.585 44.985 1.00 96.44 197 VAL A N 1
ATOM 1511 C CA . VAL A 1 197 ? -7.815 6.758 43.771 1.00 96.44 197 VAL A CA 1
ATOM 1512 C C . VAL A 1 197 ? -7.538 5.291 44.118 1.00 96.44 197 VAL A C 1
ATOM 1514 O O . VAL A 1 197 ? -8.163 4.406 43.537 1.00 96.44 197 VAL A O 1
ATOM 1517 N N . GLU A 1 198 ? -6.663 5.014 45.088 1.00 96.44 198 GLU A N 1
ATOM 1518 C CA . GLU A 1 198 ? -6.382 3.641 45.526 1.00 96.44 198 GLU A CA 1
ATOM 1519 C C . GLU A 1 198 ? -7.615 2.966 46.152 1.00 96.44 198 GLU A C 1
ATOM 1521 O O . GLU A 1 198 ? -7.925 1.806 45.853 1.00 96.44 198 GLU A O 1
ATOM 1526 N N . ASN A 1 199 ? -8.353 3.694 46.991 1.00 97.00 199 ASN A N 1
ATOM 1527 C CA . ASN A 1 199 ? -9.595 3.204 47.584 1.00 97.00 199 ASN A CA 1
ATOM 1528 C C . ASN A 1 199 ? -10.657 2.926 46.512 1.00 97.00 199 ASN A C 1
ATOM 1530 O O . ASN A 1 199 ? -11.271 1.857 46.518 1.00 97.00 199 ASN A O 1
ATOM 1534 N N . LEU A 1 200 ? -10.830 3.844 45.555 1.00 95.50 200 LEU A N 1
ATOM 1535 C CA . LEU A 1 200 ? -11.760 3.683 44.437 1.00 95.50 200 LEU A CA 1
ATOM 1536 C C . LEU A 1 200 ? -11.393 2.475 43.560 1.00 95.50 200 LEU A C 1
ATOM 1538 O O . LEU 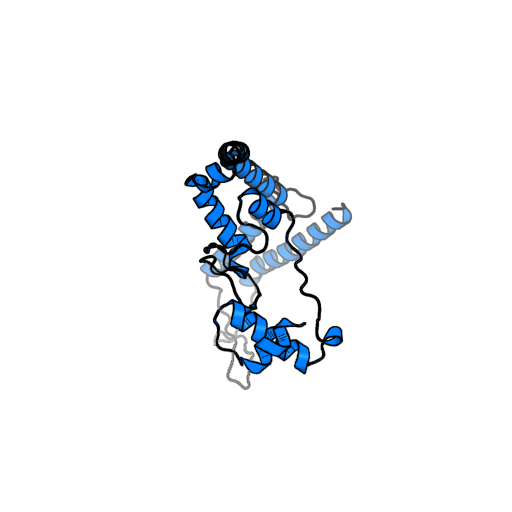A 1 200 ? -12.268 1.691 43.199 1.00 95.50 200 LEU A O 1
ATOM 1542 N N . ALA A 1 201 ? -10.104 2.262 43.278 1.00 95.81 201 ALA A N 1
ATOM 1543 C CA . ALA A 1 201 ? -9.637 1.095 42.531 1.00 95.81 201 ALA A CA 1
ATOM 1544 C C . ALA A 1 201 ? -9.968 -0.225 43.253 1.00 95.81 201 ALA A C 1
ATOM 1546 O O . ALA A 1 201 ? -10.464 -1.160 42.624 1.00 95.81 201 ALA A O 1
ATOM 1547 N N . ASN A 1 202 ? -9.772 -0.294 44.577 1.00 97.38 202 ASN A N 1
ATOM 1548 C CA . ASN A 1 202 ? -10.160 -1.463 45.379 1.00 97.38 202 ASN A CA 1
ATOM 1549 C C . ASN A 1 202 ? -11.676 -1.680 45.398 1.00 97.38 202 ASN A C 1
ATOM 1551 O O . ASN A 1 202 ? -12.133 -2.823 45.366 1.00 97.38 202 ASN A O 1
ATOM 1555 N N . TYR A 1 203 ? -12.463 -0.602 45.407 1.00 96.81 203 TYR A N 1
ATOM 1556 C CA . TYR A 1 203 ? -13.911 -0.713 45.293 1.00 96.81 203 TYR A CA 1
ATOM 1557 C C . TYR A 1 203 ? -14.324 -1.296 43.935 1.00 96.81 203 TYR A C 1
ATOM 1559 O O . TYR A 1 203 ? -15.094 -2.254 43.905 1.00 96.81 203 TYR A O 1
ATOM 1567 N N . VAL A 1 204 ? -13.756 -0.821 42.821 1.00 95.81 204 VAL A N 1
ATOM 1568 C CA . VAL A 1 204 ? -14.038 -1.372 41.481 1.00 95.81 204 VAL A CA 1
ATOM 1569 C C . VAL A 1 204 ? -13.631 -2.847 41.374 1.00 95.81 204 VAL A C 1
ATOM 1571 O O . VAL A 1 204 ? -14.400 -3.647 40.845 1.00 95.81 204 VAL A O 1
ATOM 1574 N N . LEU A 1 205 ? -12.482 -3.243 41.935 1.00 96.75 205 LEU A N 1
ATOM 1575 C CA . LEU A 1 205 ? -12.075 -4.655 42.014 1.00 96.75 205 LEU A CA 1
ATOM 1576 C C . LEU A 1 205 ? -13.075 -5.504 42.813 1.00 96.75 205 LEU A C 1
ATOM 1578 O O . LEU A 1 205 ? -13.352 -6.644 42.442 1.00 96.75 205 LEU A O 1
ATOM 1582 N N . SER A 1 206 ? -13.670 -4.949 43.874 1.00 96.56 206 SER A N 1
ATOM 1583 C CA . SER A 1 206 ? -14.698 -5.654 44.647 1.00 96.56 206 SER A CA 1
ATOM 1584 C C . SER A 1 206 ? -15.979 -5.914 43.840 1.00 96.56 206 SER A C 1
ATOM 1586 O O . SER A 1 206 ? -16.624 -6.940 44.051 1.00 96.56 206 SER A O 1
ATOM 1588 N N . LEU A 1 207 ? -16.318 -5.046 42.873 1.00 95.38 207 LEU A N 1
ATOM 1589 C CA . LEU A 1 207 ? -17.492 -5.213 42.002 1.00 95.38 207 LEU A CA 1
ATOM 1590 C C . LEU A 1 207 ? -17.339 -6.379 41.019 1.00 95.38 207 LEU A C 1
ATOM 1592 O O . LEU A 1 207 ? -18.330 -7.025 40.687 1.00 95.38 207 LEU A O 1
ATOM 1596 N N . SER A 1 208 ? -16.114 -6.663 40.569 1.00 91.75 208 SER A N 1
ATOM 1597 C CA . SER A 1 208 ? -15.818 -7.798 39.684 1.00 91.75 208 SER A CA 1
ATOM 1598 C C . SER A 1 2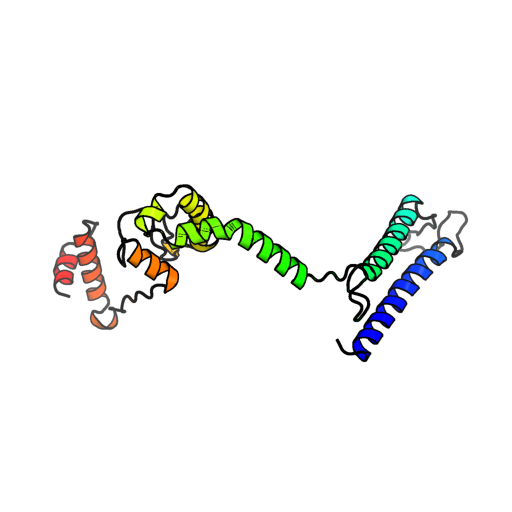08 ? -15.485 -9.089 40.440 1.00 91.75 208 SER A C 1
ATOM 1600 O O . SER A 1 208 ? -15.248 -10.122 39.816 1.00 91.75 208 SER A O 1
ATOM 1602 N N . GLY A 1 209 ? -15.453 -9.049 41.778 1.00 93.00 209 GLY A N 1
ATOM 1603 C CA . GLY A 1 209 ? -15.029 -10.173 42.616 1.00 93.00 209 GLY A CA 1
ATOM 1604 C C . GLY A 1 209 ? -13.524 -10.460 42.555 1.00 93.00 209 GLY A C 1
ATOM 1605 O O . GLY A 1 209 ? -13.084 -11.525 42.990 1.00 93.00 209 GLY A O 1
ATOM 1606 N N . ALA A 1 210 ? -12.726 -9.533 42.022 1.00 95.25 210 ALA A N 1
ATOM 1607 C CA . ALA A 1 210 ? -11.277 -9.654 41.984 1.00 95.25 210 ALA A CA 1
ATOM 1608 C C . ALA A 1 210 ? -10.661 -9.488 43.393 1.00 95.25 210 ALA A C 1
ATOM 1610 O O . ALA A 1 210 ? -11.279 -8.875 44.272 1.00 95.25 210 ALA A O 1
ATOM 1611 N N . PRO A 1 211 ? -9.440 -10.005 43.640 1.00 96.94 211 PRO A N 1
ATOM 1612 C CA . PRO A 1 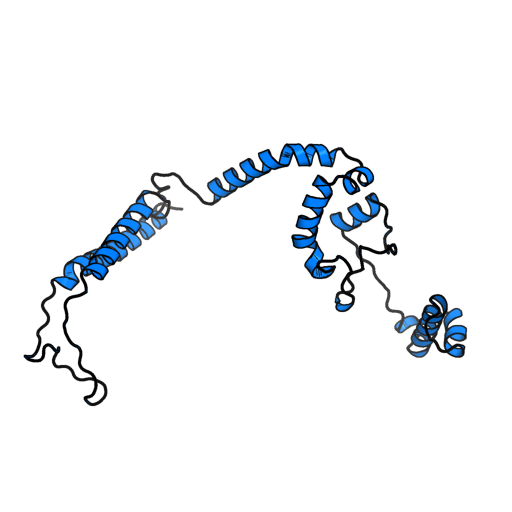211 ? -8.725 -9.768 44.893 1.00 96.94 211 PRO A CA 1
ATOM 1613 C C . PRO A 1 211 ? -8.590 -8.269 45.201 1.00 96.94 211 PRO A C 1
ATOM 1615 O O . PRO A 1 211 ? -8.147 -7.501 44.349 1.00 96.94 211 PRO A O 1
ATOM 1618 N N . HIS A 1 212 ? -8.969 -7.860 46.413 1.00 97.06 212 HIS A N 1
ATOM 1619 C CA . HIS A 1 212 ? -8.981 -6.460 46.851 1.00 97.06 212 HIS A CA 1
ATOM 1620 C C . HIS A 1 212 ? -8.812 -6.341 48.375 1.00 97.06 212 HIS A C 1
ATOM 1622 O O . HIS A 1 212 ? -9.038 -7.301 49.114 1.00 97.06 212 HIS A O 1
ATOM 1628 N N . ASP A 1 213 ? -8.450 -5.149 48.854 1.00 97.44 213 ASP A N 1
ATOM 1629 C CA . ASP A 1 213 ? -8.468 -4.798 50.277 1.00 97.44 213 ASP A CA 1
ATOM 1630 C C . ASP A 1 213 ? -9.875 -4.336 50.686 1.00 97.44 213 ASP A C 1
ATOM 1632 O O . ASP A 1 213 ? -10.374 -3.306 50.223 1.00 97.44 213 ASP A O 1
ATOM 1636 N N . ALA A 1 214 ? -10.518 -5.096 51.575 1.00 95.88 214 ALA A N 1
ATOM 1637 C CA . ALA A 1 214 ? -11.878 -4.823 52.034 1.00 95.88 214 ALA A CA 1
ATOM 1638 C C . ALA A 1 214 ? -12.022 -3.458 52.733 1.00 95.88 214 ALA A C 1
ATOM 1640 O O . ALA A 1 214 ? -13.041 -2.788 52.565 1.00 95.88 214 ALA A O 1
ATOM 1641 N N . THR A 1 215 ? -11.010 -3.014 53.483 1.00 96.25 215 THR A N 1
ATOM 1642 C CA . THR A 1 215 ? -11.047 -1.721 54.187 1.00 96.25 215 THR A CA 1
ATOM 1643 C C . THR A 1 215 ? -11.007 -0.575 53.182 1.00 96.25 215 THR A C 1
ATOM 1645 O O . THR A 1 215 ? -11.800 0.365 53.272 1.00 96.25 215 THR A O 1
ATOM 1648 N N . LYS A 1 216 ? -10.129 -0.684 52.178 1.00 96.56 216 LYS A N 1
ATOM 1649 C CA . LYS A 1 216 ? -10.015 0.305 51.098 1.00 96.56 216 LYS A CA 1
ATOM 1650 C C . LYS A 1 216 ? -11.248 0.322 50.201 1.00 96.56 216 LYS A C 1
ATOM 1652 O O . LYS A 1 216 ? -11.709 1.398 49.838 1.00 96.56 216 LYS A O 1
ATOM 1657 N N . ALA A 1 217 ? -11.834 -0.839 49.905 1.00 95.75 217 ALA A N 1
ATOM 1658 C CA . ALA A 1 217 ? -13.070 -0.931 49.129 1.00 95.75 217 ALA A CA 1
ATOM 1659 C C . ALA A 1 217 ? -14.260 -0.261 49.841 1.00 95.75 217 ALA A C 1
ATOM 1661 O O . ALA A 1 217 ? -15.038 0.445 49.199 1.00 95.75 217 ALA A O 1
ATOM 1662 N N . ILE A 1 218 ? -14.384 -0.416 51.167 1.00 95.94 218 ILE A N 1
ATOM 1663 C CA . ILE A 1 218 ? -15.408 0.289 51.960 1.00 95.94 218 ILE A CA 1
ATOM 1664 C C . ILE A 1 218 ? -15.200 1.805 51.887 1.00 95.94 218 ILE A C 1
ATOM 1666 O O . ILE A 1 218 ? -16.164 2.538 51.674 1.00 95.94 218 ILE A O 1
ATOM 1670 N N . ALA A 1 219 ? -13.957 2.274 52.032 1.00 94.06 219 ALA A N 1
ATOM 1671 C CA . ALA A 1 219 ? -13.634 3.694 51.921 1.00 94.06 219 ALA A CA 1
ATOM 1672 C C . ALA A 1 219 ? -13.884 4.244 50.502 1.00 94.06 219 ALA A C 1
ATOM 1674 O O . ALA A 1 219 ? -14.376 5.358 50.355 1.00 94.06 219 ALA A O 1
ATOM 1675 N N . GLY A 1 220 ? -13.587 3.455 49.465 1.00 93.69 220 GLY A N 1
ATOM 1676 C CA . GLY A 1 220 ? -13.755 3.829 48.060 1.00 93.69 220 GLY A CA 1
ATOM 1677 C C . GLY A 1 220 ? -15.207 3.877 47.602 1.00 93.69 220 GLY A C 1
ATOM 1678 O O . GLY A 1 220 ? -15.534 4.665 46.727 1.00 93.69 220 GLY A O 1
ATOM 1679 N N . LYS A 1 221 ? -16.098 3.099 48.227 1.00 93.75 221 LYS A N 1
ATOM 1680 C CA . LYS A 1 221 ? -17.540 3.104 47.928 1.00 93.75 221 LYS A CA 1
ATOM 1681 C C . LYS A 1 221 ? -18.208 4.472 48.135 1.00 93.75 221 LYS A C 1
ATOM 1683 O O . LYS A 1 221 ? -19.282 4.710 47.590 1.00 93.75 221 LYS A O 1
ATOM 1688 N N . ALA A 1 222 ? -17.622 5.327 48.973 1.00 85.62 222 ALA A N 1
ATOM 1689 C CA . ALA A 1 222 ? -18.150 6.650 49.301 1.00 85.62 222 ALA A CA 1
ATOM 1690 C C . ALA A 1 222 ? -17.629 7.779 48.388 1.00 85.62 222 ALA A C 1
ATOM 1692 O O . ALA A 1 222 ? -18.040 8.925 48.582 1.00 85.62 222 ALA A O 1
ATOM 1693 N N . LEU A 1 223 ? -16.724 7.468 47.449 1.00 84.94 223 LEU A N 1
ATOM 1694 C CA . LEU A 1 223 ? -16.142 8.389 46.464 1.00 84.94 223 LEU A CA 1
ATOM 1695 C C . LEU A 1 223 ? -16.876 8.285 45.122 1.00 84.94 223 LEU A C 1
ATOM 1697 O O . LEU A 1 223 ? -17.041 9.346 44.482 1.00 84.94 223 LEU A O 1
#

Nearest PDB structures (foldseek):
  3mk7-assembly3_I  TM=8.187E-01  e=6.785E-12  Stutzerimonas stutzeri
  8smr-assembly1_G  TM=7.814E-01  e=8.538E-12  Pseudomonas aeruginosa
  8snh-assembly1_G  TM=8.025E-01  e=4.518E-11  Pseudomonas aeruginosa

Foldseek 3Di:
DDPVQLVVQLVVCCVVLVVVVVCLVCVLVDDQDADPVQFNPDADDVRDDTHGDDRDDPVVSVVVVVVSVVVVQCVQQDPRNRPDRHPVVDDPVVVVVVVVVVVCVVCVVVVVVLVPDDQVVLVVDPVSVVVVLVVCVVPPCVACNNQSCGDVVSPGHRPPDDDDPQDDDRVSVVCCVPVNDDDDDDDCCVPQNPLQVLLLVLLVCVVVVHDHDPVSNVVNVVD

Secondary structure (DSSP, 8-state):
--HHHHHHHHHHHHHHHHHHHHHHHHGGG------TTSEEEEEEGGGTEEEE--PPPHHHHHHHHHHHHHHHHHHHHSS-STT---SS---HHHHHHHHHHHHHHHHHHHHHHHHTS-HHHHTT-HHHHHHHHHHHHHHTHHHH-TTS--BGGGTBPPSSSS--TT--SHHHHHHHHHH---------HHHHHHHHHHHHHHHHHHHTT-S--HHHHHHHTT-

Radius of gyration: 36.07 Å; Cα contacts (8 Å, |Δi|>4): 182; chains: 1; bounding box: 84×39×86 Å